Protein AF-A0A7X7SRN5-F1 (afdb_monomer_lite)

pLDDT: mean 93.67, std 8.98, range [50.28, 98.75]

Sequence (270 aa):
MSHGAAIVAALRASQVERDPARAFAHVRRALEQDPDRKELVWLAIRLCPDVPRCDPAVYEARLRKLDPGNGVVWMGPLARAQGRGDDAAATQILEALSRETRFDVYWNALLSEAALALSTQAQQPAPRILNGPLTNAINDASTWLSAVAVPSFTGLANACSHERTRNATVAERCRNIARVLQQGDTYAAEAVGIGIAQRAAGDDSPAIIALAEHAAVLSYQHDTARVLLEQQLEREKMSAERIELMKKLRREQDVSLAVLRWAGVPLTPK

Structure (mmCIF, N/CA/C/O backbone):
data_AF-A0A7X7SRN5-F1
#
_entry.id   AF-A0A7X7SRN5-F1
#
loop_
_atom_site.group_PDB
_atom_site.id
_atom_site.type_symbol
_atom_site.label_atom_id
_atom_site.label_alt_id
_atom_site.label_comp_id
_atom_site.label_asym_id
_atom_site.label_entity_id
_atom_site.label_seq_id
_atom_site.pdbx_PDB_ins_code
_atom_site.Cartn_x
_atom_site.Cartn_y
_atom_site.Cartn_z
_atom_site.occupancy
_atom_site.B_iso_or_equiv
_atom_site.auth_seq_id
_atom_site.auth_comp_id
_atom_site.auth_asym_id
_atom_site.auth_atom_id
_atom_site.pdbx_PDB_model_num
ATOM 1 N N . MET A 1 1 ? 8.720 -10.213 -22.708 1.00 59.84 1 MET A N 1
ATOM 2 C CA . MET A 1 1 ? 9.162 -9.111 -21.822 1.00 59.84 1 MET A CA 1
ATOM 3 C C . MET A 1 1 ? 8.983 -9.630 -20.407 1.00 59.84 1 MET A C 1
ATOM 5 O O . MET A 1 1 ? 7.935 -10.206 -20.166 1.00 59.84 1 MET A O 1
ATOM 9 N N . SER A 1 2 ? 9.975 -9.539 -19.517 1.00 87.06 2 SER A N 1
ATOM 10 C CA . SER A 1 2 ? 9.763 -9.957 -18.119 1.00 87.06 2 SER A CA 1
ATOM 11 C C . SER A 1 2 ? 8.737 -9.042 -17.438 1.00 87.06 2 SER A C 1
ATOM 13 O O . SER A 1 2 ? 8.590 -7.886 -17.846 1.00 87.06 2 SER A O 1
ATOM 15 N N . HIS A 1 3 ? 8.046 -9.524 -16.400 1.00 92.00 3 HIS A N 1
ATOM 16 C CA . HIS A 1 3 ? 7.089 -8.702 -15.644 1.00 92.00 3 HIS A CA 1
ATOM 17 C C . HIS A 1 3 ? 7.749 -7.440 -15.081 1.00 92.00 3 HIS A C 1
ATOM 19 O O . HIS A 1 3 ? 7.250 -6.346 -15.325 1.00 92.00 3 HIS A O 1
ATOM 25 N N . GLY A 1 4 ? 8.944 -7.558 -14.490 1.00 94.06 4 GLY A N 1
ATOM 26 C CA . GLY A 1 4 ? 9.737 -6.402 -14.060 1.00 94.06 4 GLY A CA 1
ATOM 27 C C . GLY A 1 4 ? 9.983 -5.368 -15.168 1.00 94.06 4 GLY A C 1
ATOM 28 O O . GLY A 1 4 ? 9.826 -4.171 -14.937 1.00 94.06 4 GLY A O 1
ATOM 29 N N . ALA A 1 5 ? 10.289 -5.790 -16.402 1.00 95.31 5 ALA A N 1
ATOM 30 C CA . ALA A 1 5 ? 10.468 -4.854 -17.517 1.00 95.31 5 ALA A CA 1
ATOM 31 C C . ALA A 1 5 ? 9.156 -4.152 -17.913 1.00 95.31 5 ALA A C 1
ATOM 33 O O . ALA A 1 5 ? 9.173 -2.966 -18.244 1.00 95.31 5 ALA A O 1
ATOM 34 N N . ALA A 1 6 ? 8.018 -4.852 -17.844 1.00 96.69 6 ALA A N 1
ATOM 35 C CA . ALA A 1 6 ? 6.708 -4.247 -18.069 1.00 96.69 6 ALA A CA 1
ATOM 36 C C . ALA A 1 6 ? 6.330 -3.259 -16.954 1.00 96.69 6 ALA A C 1
ATOM 38 O O . ALA A 1 6 ? 5.828 -2.178 -17.260 1.00 96.69 6 ALA A O 1
ATOM 39 N N . ILE A 1 7 ? 6.628 -3.588 -15.691 1.00 97.81 7 ILE A N 1
ATOM 40 C CA . ILE A 1 7 ? 6.437 -2.702 -14.534 1.00 97.81 7 ILE A CA 1
ATOM 41 C C . ILE A 1 7 ? 7.264 -1.425 -14.718 1.00 97.81 7 ILE A C 1
ATOM 43 O O . ILE A 1 7 ? 6.709 -0.331 -14.670 1.00 97.81 7 ILE A O 1
ATOM 47 N N . VAL A 1 8 ? 8.565 -1.536 -15.013 1.00 97.50 8 VAL A N 1
ATOM 48 C CA . VAL A 1 8 ? 9.439 -0.369 -15.247 1.00 97.50 8 VAL A CA 1
ATOM 49 C C . VAL A 1 8 ? 8.930 0.492 -16.398 1.00 97.50 8 VAL A C 1
ATOM 51 O O . VAL A 1 8 ? 8.866 1.713 -16.267 1.00 97.50 8 VAL A O 1
ATOM 54 N N . ALA A 1 9 ? 8.543 -0.122 -17.519 1.00 97.19 9 ALA A N 1
ATOM 55 C CA . ALA A 1 9 ? 8.026 0.616 -18.666 1.00 97.19 9 ALA A CA 1
ATOM 56 C C . ALA A 1 9 ? 6.706 1.337 -18.341 1.00 97.19 9 ALA A C 1
ATOM 58 O O . ALA A 1 9 ? 6.526 2.486 -18.742 1.00 97.19 9 ALA A O 1
ATOM 59 N N . ALA A 1 10 ? 5.812 0.701 -17.578 1.00 98.06 10 ALA A N 1
ATOM 60 C CA . ALA A 1 10 ? 4.567 1.311 -17.127 1.00 98.06 10 ALA A CA 1
ATOM 61 C C . ALA A 1 10 ? 4.812 2.496 -16.180 1.00 98.06 10 ALA A C 1
ATOM 63 O O . ALA A 1 10 ? 4.266 3.580 -16.388 1.00 98.06 10 ALA A O 1
ATOM 64 N N . LEU A 1 11 ? 5.668 2.311 -15.172 1.00 97.44 11 LEU A N 1
ATOM 65 C CA . LEU A 1 11 ? 6.013 3.348 -14.200 1.00 97.44 11 LEU A CA 1
ATOM 66 C C . LEU A 1 11 ? 6.705 4.540 -14.864 1.00 97.44 11 LEU A C 1
ATOM 68 O O . LEU A 1 11 ? 6.319 5.680 -14.616 1.00 97.44 11 LEU A O 1
ATOM 72 N N . ARG A 1 12 ? 7.670 4.295 -15.760 1.00 96.75 12 ARG A N 1
ATOM 73 C CA . ARG A 1 12 ? 8.349 5.354 -16.517 1.00 96.75 12 ARG A CA 1
ATOM 74 C C . ARG A 1 12 ? 7.373 6.124 -17.403 1.00 96.75 12 ARG A C 1
ATOM 76 O O . ARG A 1 12 ? 7.372 7.352 -17.358 1.00 96.75 12 ARG A O 1
ATOM 83 N N . ALA A 1 13 ? 6.525 5.427 -18.161 1.00 97.69 13 ALA A N 1
ATOM 84 C CA . ALA A 1 13 ? 5.523 6.073 -19.003 1.00 97.69 13 ALA A CA 1
ATOM 85 C C . ALA A 1 13 ? 4.571 6.955 -18.172 1.00 97.69 13 ALA A C 1
ATOM 87 O O . ALA A 1 13 ? 4.294 8.088 -18.547 1.00 97.69 13 ALA A O 1
ATOM 88 N N . SER A 1 14 ? 4.144 6.485 -16.996 1.00 97.06 14 SER A N 1
ATOM 89 C CA . SER A 1 14 ? 3.255 7.234 -16.099 1.00 97.06 14 SER A CA 1
ATOM 90 C C . SER A 1 14 ? 3.941 8.442 -15.442 1.00 97.06 14 SER A C 1
ATOM 92 O O . SER A 1 14 ? 3.401 9.549 -15.453 1.00 97.06 14 SER A O 1
ATOM 94 N N . GLN A 1 15 ? 5.130 8.249 -14.865 1.00 95.25 15 GLN A N 1
ATOM 95 C CA . GLN A 1 15 ? 5.744 9.228 -13.960 1.00 95.25 15 GLN A CA 1
ATOM 96 C C . GLN A 1 15 ? 6.745 10.161 -14.636 1.00 95.25 15 GLN A C 1
ATOM 98 O O . GLN A 1 15 ? 6.869 11.315 -14.227 1.00 95.25 15 GLN A O 1
ATOM 103 N N . VAL A 1 16 ? 7.435 9.685 -15.673 1.00 95.00 16 VAL A N 1
ATOM 104 C CA . VAL A 1 16 ? 8.455 10.457 -16.395 1.00 95.00 16 VAL A CA 1
ATOM 105 C C . VAL A 1 16 ? 7.879 11.013 -17.690 1.00 95.00 16 VAL A C 1
ATOM 107 O O . VAL A 1 16 ? 7.942 12.214 -17.924 1.00 95.00 16 VAL A O 1
ATOM 110 N N . GLU A 1 17 ? 7.285 10.151 -18.516 1.00 96.94 17 GLU A N 1
ATOM 111 C CA . GLU A 1 17 ? 6.777 10.543 -19.841 1.00 96.94 17 GLU A CA 1
ATOM 112 C C . GLU A 1 17 ? 5.388 11.197 -19.770 1.00 96.94 17 GLU A C 1
ATOM 114 O O . GLU A 1 17 ? 4.981 11.862 -20.718 1.00 96.94 17 GLU A O 1
ATOM 119 N N . ARG A 1 18 ? 4.678 11.042 -18.639 1.00 96.81 18 ARG A N 1
ATOM 120 C CA . ARG A 1 18 ? 3.304 11.533 -18.417 1.00 96.81 18 ARG A CA 1
ATOM 121 C C . ARG A 1 18 ? 2.308 11.032 -19.474 1.00 96.81 18 ARG A C 1
ATOM 123 O O . ARG A 1 18 ? 1.383 11.743 -19.853 1.00 96.81 18 ARG A O 1
ATOM 130 N N . ASP A 1 19 ? 2.481 9.783 -19.904 1.00 97.94 19 ASP A N 1
ATOM 131 C CA . ASP A 1 19 ? 1.636 9.086 -20.875 1.00 97.94 19 ASP A CA 1
ATOM 132 C C . ASP A 1 19 ? 0.860 7.938 -20.192 1.00 97.94 19 ASP A C 1
ATOM 134 O O . ASP A 1 19 ? 1.340 6.795 -20.129 1.00 97.94 19 ASP A O 1
ATOM 138 N N . PRO A 1 20 ? -0.343 8.213 -19.647 1.00 96.62 20 PRO A N 1
ATOM 139 C CA . PRO A 1 20 ? -1.133 7.207 -18.939 1.00 96.62 20 PRO A CA 1
ATOM 140 C C . PRO A 1 20 ? -1.618 6.079 -19.860 1.00 96.62 20 PRO A C 1
ATOM 142 O O . PRO A 1 20 ? -1.692 4.924 -19.435 1.00 96.62 20 PRO A O 1
ATOM 145 N N . ALA A 1 21 ? -1.895 6.370 -21.137 1.00 97.81 21 ALA A N 1
ATOM 146 C CA . ALA A 1 21 ? -2.350 5.368 -22.097 1.00 97.81 21 ALA A CA 1
ATOM 147 C C . ALA A 1 21 ? -1.248 4.342 -22.386 1.00 97.81 21 ALA A C 1
ATOM 149 O O . ALA A 1 21 ? -1.489 3.130 -22.353 1.00 97.81 21 ALA A O 1
ATOM 150 N N . ARG A 1 22 ? -0.016 4.814 -22.607 1.00 98.12 22 ARG A N 1
ATOM 151 C CA . ARG A 1 22 ? 1.145 3.942 -22.789 1.00 98.12 22 ARG A CA 1
ATOM 152 C C . ARG A 1 22 ? 1.486 3.183 -21.514 1.00 98.12 22 ARG A C 1
ATOM 154 O O . ARG A 1 22 ? 1.752 1.981 -21.593 1.00 98.12 22 ARG A O 1
ATOM 161 N N . ALA A 1 23 ? 1.425 3.836 -20.353 1.00 98.00 23 ALA A N 1
ATOM 162 C CA . ALA A 1 23 ? 1.648 3.187 -19.065 1.00 98.00 23 ALA A CA 1
ATOM 163 C C . ALA A 1 23 ? 0.709 1.991 -18.866 1.00 98.00 23 ALA A C 1
ATOM 165 O O . ALA A 1 23 ? 1.157 0.863 -18.639 1.00 98.00 23 ALA A O 1
ATOM 166 N N . PHE A 1 24 ? -0.591 2.211 -19.050 1.00 98.31 24 PHE A N 1
ATOM 167 C CA . PHE A 1 24 ? -1.595 1.162 -18.944 1.00 98.31 24 PHE A CA 1
ATOM 168 C C . PHE A 1 24 ? -1.421 0.067 -20.010 1.00 98.31 24 PHE A C 1
ATOM 170 O O . PHE A 1 24 ? -1.560 -1.119 -19.712 1.00 98.31 24 PHE A O 1
ATOM 177 N N . ALA A 1 25 ? -1.038 0.422 -21.243 1.00 97.94 25 ALA A N 1
ATOM 178 C CA . ALA A 1 25 ? -0.774 -0.550 -22.306 1.00 97.94 25 ALA A CA 1
ATOM 179 C C . ALA A 1 25 ? 0.412 -1.486 -21.999 1.00 97.94 25 ALA A C 1
ATOM 181 O O . ALA A 1 25 ? 0.411 -2.639 -22.441 1.00 97.94 25 ALA A O 1
ATOM 182 N N . HIS A 1 26 ? 1.424 -1.030 -21.253 1.00 98.25 26 HIS A N 1
ATOM 183 C CA . HIS A 1 26 ? 2.505 -1.898 -20.775 1.00 98.25 26 HIS A CA 1
ATOM 184 C C . HIS A 1 26 ? 1.990 -2.944 -19.778 1.00 98.25 26 HIS A C 1
ATOM 186 O O . HIS A 1 26 ? 2.265 -4.130 -19.963 1.00 98.25 26 HIS A O 1
ATOM 192 N N . VAL A 1 27 ? 1.183 -2.535 -18.794 1.00 98.19 27 VAL A N 1
ATOM 193 C CA . VAL A 1 27 ? 0.597 -3.461 -17.808 1.00 98.19 27 VAL A CA 1
ATOM 194 C C . VAL A 1 27 ? -0.392 -4.427 -18.458 1.00 98.19 27 VAL A C 1
ATOM 196 O O . VAL A 1 27 ? -0.335 -5.627 -18.203 1.00 98.19 27 VAL A O 1
ATOM 199 N N . ARG A 1 28 ? -1.262 -3.946 -19.354 1.00 97.31 28 ARG A N 1
ATOM 200 C CA . ARG A 1 28 ? -2.250 -4.791 -20.042 1.00 97.31 28 ARG A CA 1
ATOM 201 C C . ARG A 1 28 ? -1.593 -5.908 -20.852 1.00 97.31 28 ARG A C 1
ATOM 203 O O . ARG A 1 28 ? -2.025 -7.048 -20.751 1.00 97.31 28 ARG A O 1
ATOM 210 N N . ARG A 1 29 ? -0.522 -5.606 -21.594 1.00 97.75 29 ARG A N 1
ATOM 211 C CA . ARG A 1 29 ? 0.241 -6.628 -22.336 1.00 97.75 29 ARG A CA 1
ATOM 212 C C . ARG A 1 29 ? 0.892 -7.660 -21.417 1.00 97.75 29 ARG A C 1
ATOM 214 O O . ARG A 1 29 ? 0.992 -8.820 -21.794 1.00 97.75 29 ARG A O 1
ATOM 221 N N . ALA A 1 30 ? 1.332 -7.257 -20.226 1.00 97.69 30 ALA A N 1
ATOM 222 C CA . ALA A 1 30 ? 1.845 -8.204 -19.241 1.00 97.69 30 ALA A CA 1
ATOM 223 C C . ALA A 1 30 ? 0.722 -9.104 -18.690 1.00 97.69 30 ALA A C 1
ATOM 225 O O . ALA A 1 30 ? 0.905 -10.311 -18.601 1.00 97.69 30 ALA A O 1
ATOM 226 N N . LEU A 1 31 ? -0.468 -8.551 -18.434 1.00 97.81 31 LEU A N 1
ATOM 227 C CA . LEU A 1 31 ? -1.654 -9.313 -18.013 1.00 97.81 31 LEU A CA 1
ATOM 228 C C . LEU A 1 31 ? -2.241 -10.227 -19.102 1.00 97.81 31 LEU A C 1
ATOM 230 O O . LEU A 1 31 ? -2.968 -11.162 -18.782 1.00 97.81 31 LEU A O 1
ATOM 234 N N . GLU A 1 32 ? -1.964 -9.974 -20.382 1.00 96.88 32 GLU A N 1
ATOM 235 C CA . GLU A 1 32 ? -2.287 -10.914 -21.468 1.00 96.88 32 GLU A CA 1
ATOM 236 C C . GLU A 1 32 ? -1.403 -12.173 -21.406 1.00 96.88 32 GLU A C 1
ATOM 238 O O . GLU A 1 32 ? -1.831 -13.239 -21.841 1.00 96.88 32 GLU A O 1
ATOM 243 N N . GLN A 1 33 ? -0.188 -12.059 -20.857 1.00 96.56 33 GLN A N 1
ATOM 244 C CA . GLN A 1 33 ? 0.771 -13.163 -20.727 1.00 96.56 33 GLN A CA 1
ATOM 245 C C . GLN A 1 33 ? 0.612 -13.903 -19.403 1.00 96.56 33 GLN A C 1
ATOM 247 O O . GLN A 1 33 ? 0.641 -15.131 -19.385 1.00 96.56 33 GLN A O 1
ATOM 252 N N . ASP A 1 34 ? 0.429 -13.159 -18.315 1.00 96.94 34 ASP A N 1
ATOM 253 C CA . ASP A 1 34 ? 0.219 -13.716 -16.986 1.00 96.94 34 ASP A CA 1
ATOM 254 C C . ASP A 1 34 ? -1.007 -13.069 -16.319 1.00 96.94 34 ASP A C 1
ATOM 256 O O . ASP A 1 34 ? -0.896 -12.095 -15.561 1.00 96.94 34 ASP A O 1
ATOM 260 N N . PRO A 1 35 ? -2.209 -13.568 -16.663 1.00 95.88 35 PRO A N 1
ATOM 261 C CA . PRO A 1 35 ? -3.471 -13.004 -16.216 1.00 95.88 35 PRO A CA 1
ATOM 262 C C . PRO A 1 35 ? -3.588 -12.845 -14.693 1.00 95.88 35 PRO A C 1
ATOM 264 O O . PRO A 1 35 ? -4.184 -11.878 -14.215 1.00 95.88 35 PRO A O 1
ATOM 267 N N . ASP A 1 36 ? -3.037 -13.774 -13.922 1.00 96.75 36 ASP A N 1
ATOM 268 C CA . ASP A 1 36 ? -3.385 -13.928 -12.508 1.00 96.75 36 ASP A CA 1
ATOM 269 C C . ASP A 1 36 ? -2.352 -13.311 -11.551 1.00 96.75 36 ASP A C 1
ATOM 271 O O . ASP A 1 36 ? -2.451 -13.453 -10.328 1.00 96.75 36 ASP A O 1
ATOM 275 N N . ARG A 1 37 ? -1.400 -12.540 -12.093 1.00 97.56 37 ARG A N 1
ATOM 276 C CA . ARG A 1 37 ? -0.418 -11.763 -11.320 1.00 97.56 37 ARG A CA 1
ATOM 277 C C . ARG A 1 37 ? -1.082 -10.597 -10.609 1.00 97.56 37 ARG A C 1
ATOM 279 O O . ARG A 1 37 ? -1.345 -9.546 -11.196 1.00 97.56 37 ARG A O 1
ATOM 286 N N . LYS A 1 38 ? -1.341 -10.787 -9.317 1.00 98.25 38 LYS A N 1
ATOM 287 C CA . LYS A 1 38 ? -2.071 -9.854 -8.447 1.00 98.25 38 LYS A CA 1
ATOM 288 C C . LYS A 1 38 ? -1.503 -8.439 -8.485 1.00 98.25 38 LYS A C 1
ATOM 290 O O . LYS A 1 38 ? -2.259 -7.482 -8.612 1.00 98.25 38 LYS A O 1
ATOM 295 N N . GLU A 1 39 ? -0.186 -8.307 -8.441 1.00 97.62 39 GLU A N 1
ATOM 296 C CA . GLU A 1 39 ? 0.522 -7.034 -8.460 1.00 97.62 39 GLU A CA 1
ATOM 297 C C . GLU A 1 39 ? 0.393 -6.297 -9.804 1.00 97.62 39 GLU A C 1
ATOM 299 O O . GLU A 1 39 ? 0.261 -5.073 -9.828 1.00 97.62 39 GLU A O 1
ATOM 304 N N . LEU A 1 40 ? 0.321 -7.023 -10.926 1.00 98.38 40 LEU A N 1
ATOM 305 C CA . LEU A 1 40 ? 0.032 -6.432 -12.236 1.00 98.38 40 LEU A CA 1
ATOM 306 C C . LEU A 1 40 ? -1.440 -6.028 -12.352 1.00 98.38 40 LEU A C 1
ATOM 308 O O . LEU A 1 40 ? -1.744 -4.967 -12.898 1.00 98.38 40 LEU A O 1
ATOM 312 N N . VAL A 1 41 ? -2.362 -6.829 -11.805 1.00 98.62 41 VAL A N 1
ATOM 313 C CA . VAL A 1 41 ? -3.783 -6.457 -11.730 1.00 98.62 41 VAL A CA 1
ATOM 314 C C . VAL A 1 41 ? -3.951 -5.207 -10.865 1.00 98.62 41 VAL A C 1
ATOM 316 O O . VAL A 1 41 ? -4.700 -4.306 -11.238 1.00 98.62 41 VAL A O 1
ATOM 319 N N . TRP A 1 42 ? -3.216 -5.100 -9.757 1.00 98.62 42 TRP A N 1
ATOM 320 C CA . TRP A 1 42 ? -3.197 -3.904 -8.923 1.00 98.62 42 TRP A CA 1
ATOM 321 C C . TRP A 1 42 ? -2.687 -2.675 -9.679 1.00 98.62 42 TRP A C 1
ATOM 323 O O . TRP A 1 42 ? -3.364 -1.647 -9.690 1.00 98.62 42 TRP A O 1
ATOM 333 N N . LEU A 1 43 ? -1.563 -2.771 -10.396 1.00 98.31 43 LEU A N 1
ATOM 334 C CA . LEU A 1 43 ? -1.098 -1.664 -11.240 1.00 98.31 43 LEU A CA 1
ATOM 335 C C . LEU A 1 43 ? -2.120 -1.279 -12.317 1.00 98.31 43 LEU A C 1
ATOM 337 O O . LEU A 1 43 ? -2.299 -0.092 -12.587 1.00 98.31 43 LEU A O 1
ATOM 341 N N . ALA A 1 44 ? -2.832 -2.247 -12.901 1.00 98.38 44 ALA A N 1
ATOM 342 C CA . ALA A 1 44 ? -3.908 -1.960 -13.845 1.00 98.38 44 ALA A CA 1
ATOM 343 C C . ALA A 1 44 ? -5.044 -1.167 -13.177 1.00 98.38 44 ALA A C 1
ATOM 345 O O . ALA A 1 44 ? -5.492 -0.177 -13.750 1.00 98.38 44 ALA A O 1
ATOM 346 N N . ILE A 1 45 ? -5.452 -1.524 -11.951 1.00 98.44 45 ILE A N 1
ATOM 347 C CA . ILE A 1 45 ? -6.431 -0.752 -11.160 1.00 98.44 45 ILE A CA 1
ATOM 348 C C . ILE A 1 45 ? -5.948 0.686 -10.940 1.00 98.44 45 ILE A C 1
ATOM 350 O O . ILE A 1 45 ? -6.751 1.615 -11.006 1.00 98.44 45 ILE A O 1
ATOM 354 N N . ARG A 1 46 ? -4.651 0.884 -10.678 1.00 97.94 46 ARG A N 1
ATOM 355 C CA . ARG A 1 46 ? -4.077 2.203 -10.372 1.00 97.94 46 ARG A CA 1
ATOM 356 C C . ARG A 1 46 ? -3.895 3.104 -11.587 1.00 97.94 46 ARG A C 1
ATOM 358 O O . ARG A 1 46 ? -4.071 4.306 -11.449 1.00 97.94 46 ARG A O 1
ATOM 365 N N . LEU A 1 47 ? -3.578 2.540 -12.750 1.00 98.00 47 LEU A N 1
ATOM 366 C CA . LEU A 1 47 ? -3.321 3.301 -13.979 1.00 98.00 47 LEU A CA 1
ATOM 367 C C . LEU A 1 47 ? -4.574 3.507 -14.839 1.00 98.00 47 LEU A C 1
ATOM 369 O O . LEU A 1 47 ? -4.653 4.471 -15.592 1.00 98.00 47 LEU A O 1
ATOM 373 N N . CYS A 1 48 ? -5.555 2.607 -14.743 1.00 97.62 48 CYS A N 1
ATOM 374 C CA . CYS A 1 48 ? -6.775 2.661 -15.546 1.00 97.62 48 CYS A CA 1
ATOM 375 C C . CYS A 1 48 ? -7.568 3.979 -15.409 1.00 97.62 48 CYS A C 1
ATOM 377 O O . CYS A 1 48 ? -7.975 4.504 -16.441 1.00 97.62 48 CYS A O 1
ATOM 379 N N . PRO A 1 49 ? -7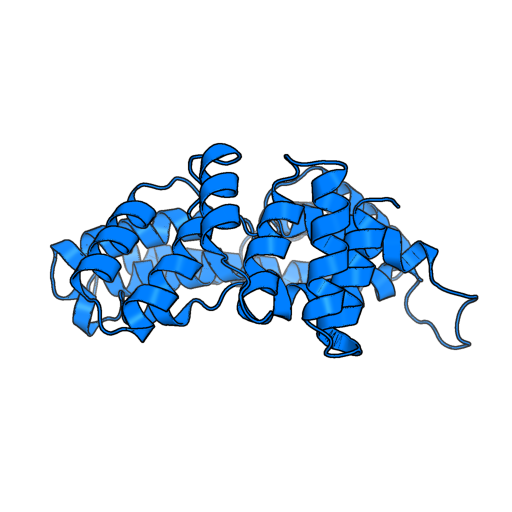.762 4.571 -14.210 1.00 95.69 49 PRO A N 1
ATOM 380 C CA . PRO A 1 49 ? -8.533 5.811 -14.062 1.00 95.69 49 PRO A CA 1
ATOM 381 C C . PRO A 1 49 ? -8.006 7.002 -14.875 1.00 95.69 49 PRO A C 1
ATOM 383 O O . PRO A 1 49 ? -8.791 7.879 -15.227 1.00 95.69 49 PRO A O 1
ATOM 386 N N . ASP A 1 50 ? -6.713 7.014 -15.205 1.00 95.25 50 ASP A N 1
ATOM 387 C CA . ASP A 1 50 ? -6.079 8.081 -15.988 1.00 95.25 50 ASP A CA 1
ATOM 388 C C . ASP A 1 50 ? -6.227 7.874 -17.509 1.00 95.25 50 ASP A C 1
ATOM 390 O O . ASP A 1 50 ? -5.780 8.699 -18.309 1.00 95.25 50 ASP A O 1
ATOM 394 N N . VAL A 1 51 ? -6.852 6.771 -17.937 1.00 96.88 51 VAL A N 1
ATOM 395 C CA . VAL A 1 51 ? -7.045 6.413 -19.345 1.00 96.88 51 VAL A CA 1
ATOM 396 C C . VAL A 1 51 ? -8.515 6.586 -19.740 1.00 96.88 51 VAL A C 1
ATOM 398 O O . VAL A 1 51 ? -9.396 5.952 -19.152 1.00 96.88 51 VAL A O 1
ATOM 401 N N . PRO A 1 52 ? -8.821 7.378 -20.787 1.00 94.19 52 PRO A N 1
ATOM 402 C CA . PRO A 1 52 ? -10.190 7.549 -21.258 1.00 94.19 52 PRO A CA 1
ATOM 403 C C . PRO A 1 52 ? -10.879 6.214 -21.559 1.00 94.19 52 PRO A C 1
ATOM 405 O O . PRO A 1 52 ? -10.340 5.373 -22.278 1.00 94.19 52 PRO A O 1
ATOM 408 N N . ARG A 1 53 ? -12.112 6.055 -21.059 1.00 91.88 53 ARG A N 1
ATOM 409 C CA . ARG A 1 53 ? -12.963 4.858 -21.237 1.00 91.88 53 ARG A CA 1
ATOM 410 C C . ARG A 1 53 ? -12.404 3.567 -20.628 1.00 91.88 53 ARG A C 1
ATOM 412 O O . ARG A 1 53 ? -12.947 2.499 -20.902 1.00 91.88 53 ARG A O 1
ATOM 419 N N . CYS A 1 54 ? -11.356 3.640 -19.815 1.00 96.50 54 CYS A N 1
ATOM 420 C CA . CYS A 1 54 ? -10.924 2.488 -19.046 1.00 96.50 54 CYS A CA 1
ATOM 421 C C . CYS A 1 54 ? -11.829 2.317 -17.818 1.00 96.50 54 CYS A C 1
ATOM 423 O O . CYS A 1 54 ? -12.020 3.255 -17.045 1.00 96.50 54 CYS A O 1
ATOM 425 N N . ASP A 1 55 ? -12.403 1.122 -17.650 1.00 96.06 55 ASP A N 1
ATOM 426 C CA . ASP A 1 55 ? -13.213 0.787 -16.479 1.00 96.06 55 ASP A CA 1
ATOM 427 C C . ASP A 1 55 ? -12.372 0.030 -15.431 1.00 96.06 55 ASP A C 1
ATOM 429 O O . ASP A 1 55 ? -12.062 -1.153 -15.627 1.00 96.06 55 ASP A O 1
ATOM 433 N N . PRO A 1 56 ? -12.007 0.665 -14.297 1.00 96.69 56 PRO A N 1
ATOM 434 C CA . PRO A 1 56 ? -11.236 0.001 -13.251 1.00 96.69 56 PRO A CA 1
ATOM 435 C C . PRO A 1 56 ? -12.022 -1.123 -12.558 1.00 96.69 56 PRO A C 1
ATOM 437 O O . PRO A 1 56 ? -11.402 -2.027 -11.994 1.00 96.69 56 PRO A O 1
ATOM 440 N N . ALA A 1 57 ? -13.362 -1.129 -12.624 1.00 97.00 57 ALA A N 1
ATOM 441 C CA . ALA A 1 57 ? -14.193 -2.109 -11.924 1.00 97.00 57 ALA A CA 1
ATOM 442 C C . ALA A 1 57 ? -13.946 -3.550 -12.398 1.00 97.00 57 ALA A C 1
ATOM 444 O O . ALA A 1 57 ? -14.045 -4.488 -11.601 1.00 97.00 57 ALA A O 1
ATOM 445 N N . VAL A 1 58 ? -13.567 -3.738 -13.667 1.00 96.50 58 VAL A N 1
ATOM 446 C CA . VAL A 1 58 ? -13.205 -5.053 -14.221 1.00 96.50 58 VAL A CA 1
ATOM 447 C C . VAL A 1 58 ? -11.967 -5.617 -13.517 1.00 96.50 58 VAL A C 1
ATOM 449 O O . VAL A 1 58 ? -11.954 -6.781 -13.108 1.00 96.50 58 VAL A O 1
ATOM 452 N N . TYR A 1 59 ? -10.943 -4.786 -13.312 1.00 98.06 59 TYR A N 1
ATOM 453 C CA . TYR A 1 59 ? -9.706 -5.183 -12.638 1.00 98.06 59 TYR A CA 1
ATOM 454 C C . TYR A 1 59 ? -9.900 -5.332 -11.126 1.00 98.06 59 TYR A C 1
ATOM 456 O O . TYR A 1 59 ? -9.387 -6.279 -10.537 1.00 98.06 59 TYR A O 1
ATOM 464 N N . GLU A 1 60 ? -10.708 -4.476 -10.499 1.00 98.25 60 GLU A N 1
ATOM 465 C CA . GLU A 1 60 ? -11.083 -4.598 -9.083 1.00 98.25 60 GLU A CA 1
ATOM 466 C C . GLU A 1 60 ? -11.853 -5.901 -8.812 1.00 98.25 60 GLU A C 1
ATOM 468 O O . GLU A 1 60 ? -11.568 -6.622 -7.854 1.00 98.25 60 GLU A O 1
ATOM 473 N N . ALA A 1 61 ? -12.819 -6.253 -9.668 1.00 97.69 61 ALA A N 1
ATOM 474 C CA . ALA A 1 61 ? -13.547 -7.518 -9.577 1.00 97.69 61 ALA A CA 1
ATOM 475 C C . ALA A 1 61 ? -12.625 -8.726 -9.769 1.00 97.69 61 ALA A C 1
ATOM 477 O O . ALA A 1 61 ? -12.780 -9.731 -9.075 1.00 97.69 61 ALA A O 1
ATOM 478 N N . ARG A 1 62 ? -11.653 -8.621 -10.679 1.00 98.00 62 ARG A N 1
ATOM 479 C CA . ARG A 1 62 ? -10.628 -9.644 -10.866 1.00 98.00 62 ARG A CA 1
ATOM 480 C C . ARG A 1 62 ? -9.755 -9.802 -9.622 1.00 98.00 62 ARG A C 1
ATOM 482 O O . ARG A 1 62 ? -9.597 -10.922 -9.146 1.00 98.00 62 ARG A O 1
ATOM 489 N N . LEU A 1 63 ? -9.233 -8.707 -9.071 1.00 98.38 63 LEU A N 1
ATOM 490 C CA . LEU A 1 63 ? -8.357 -8.758 -7.902 1.00 98.38 63 LEU A CA 1
ATOM 491 C C . LEU A 1 63 ? -9.086 -9.312 -6.675 1.00 98.38 63 LEU A C 1
ATOM 493 O O . LEU A 1 63 ? -8.515 -10.129 -5.965 1.00 98.38 63 LEU A O 1
ATOM 497 N N . ARG A 1 64 ? -10.373 -8.984 -6.492 1.00 97.56 64 ARG A N 1
ATOM 498 C CA . ARG A 1 64 ? -11.215 -9.597 -5.446 1.00 97.56 64 ARG A CA 1
ATOM 499 C C . ARG A 1 64 ? -11.299 -11.122 -5.544 1.00 97.56 64 ARG A C 1
ATOM 501 O O . ARG A 1 64 ? -11.397 -11.782 -4.518 1.00 97.56 64 ARG A O 1
ATOM 508 N N . LYS A 1 65 ? -11.276 -11.686 -6.758 1.00 98.00 65 LYS A N 1
ATOM 509 C CA . LYS A 1 65 ? -11.274 -13.145 -6.967 1.00 98.00 65 LYS A CA 1
ATOM 510 C C . LYS A 1 65 ? -9.900 -13.761 -6.712 1.00 98.00 65 LYS A C 1
ATOM 512 O O . LYS A 1 65 ? -9.824 -14.845 -6.149 1.00 98.00 65 LYS A O 1
ATOM 517 N N . LEU A 1 66 ? -8.836 -13.085 -7.145 1.00 98.31 66 LEU A N 1
ATOM 518 C CA . LEU A 1 66 ? -7.460 -13.569 -7.000 1.00 98.31 66 LEU A CA 1
ATOM 519 C C . LEU A 1 66 ? -6.951 -13.469 -5.559 1.00 98.31 66 LEU A C 1
ATOM 521 O O . LEU A 1 66 ? -6.153 -14.300 -5.122 1.00 98.31 66 LEU A O 1
ATOM 525 N N . ASP A 1 67 ? -7.380 -12.443 -4.830 1.00 98.06 67 ASP A N 1
ATOM 526 C CA . ASP A 1 67 ? -6.921 -12.147 -3.479 1.00 98.06 67 ASP A CA 1
ATOM 527 C C . ASP A 1 67 ? -8.092 -11.844 -2.530 1.00 98.06 67 ASP A C 1
ATOM 529 O O . ASP A 1 67 ? -8.252 -10.708 -2.073 1.00 98.06 67 ASP A O 1
ATOM 533 N N . PRO A 1 68 ? -8.944 -12.849 -2.235 1.00 96.69 68 PRO A N 1
ATOM 534 C CA . PRO A 1 68 ? -10.018 -12.672 -1.268 1.00 96.69 68 PRO A CA 1
ATOM 535 C C . PRO A 1 68 ? -9.418 -12.333 0.102 1.00 96.69 68 PRO A C 1
ATOM 537 O O . PRO A 1 68 ? -8.449 -12.959 0.537 1.00 96.69 68 PRO A O 1
ATOM 540 N N . GLY A 1 69 ? -9.983 -11.341 0.790 1.00 97.06 69 GLY A N 1
ATOM 541 C CA . GLY A 1 69 ? -9.482 -10.878 2.084 1.00 97.06 69 GLY A CA 1
ATOM 542 C C . GLY A 1 69 ? -8.599 -9.629 2.020 1.00 97.06 69 GLY A C 1
ATOM 543 O O . GLY A 1 69 ? -8.213 -9.137 3.086 1.00 97.06 69 GLY A O 1
ATOM 544 N N . ASN A 1 70 ? -8.255 -9.128 0.828 1.00 98.56 70 ASN A N 1
ATOM 545 C CA . ASN A 1 70 ? -7.471 -7.907 0.657 1.00 98.56 70 ASN A CA 1
ATOM 546 C C . ASN A 1 70 ? -8.372 -6.696 0.382 1.00 98.56 70 ASN A C 1
ATOM 548 O O . ASN A 1 70 ? -8.972 -6.558 -0.685 1.00 98.56 70 ASN A O 1
ATOM 552 N N . GLY A 1 71 ? -8.413 -5.775 1.341 1.00 98.06 71 GLY A N 1
ATOM 553 C CA . GLY A 1 71 ? -9.271 -4.601 1.308 1.00 98.06 71 GLY A CA 1
ATOM 554 C C . GLY A 1 71 ? -8.856 -3.502 0.337 1.00 98.06 71 GLY A C 1
ATOM 555 O O . GLY A 1 71 ? -9.646 -2.590 0.090 1.00 98.06 71 GLY A O 1
ATOM 556 N N . VAL A 1 72 ? -7.670 -3.584 -0.272 1.00 98.19 72 VAL A N 1
ATOM 557 C CA . VAL A 1 72 ? -7.176 -2.553 -1.198 1.00 98.19 72 VAL A CA 1
ATOM 558 C C . VAL A 1 72 ? -8.136 -2.294 -2.374 1.00 98.19 72 VAL A C 1
ATOM 560 O O . VAL A 1 72 ? -8.289 -1.166 -2.847 1.00 98.19 72 VAL A O 1
ATOM 563 N N . VAL A 1 73 ? -8.857 -3.334 -2.798 1.00 97.25 73 VAL A N 1
ATOM 564 C CA . VAL A 1 73 ? -9.848 -3.323 -3.887 1.00 97.25 73 VAL A CA 1
ATOM 565 C C . VAL A 1 73 ? -11.034 -2.391 -3.640 1.00 97.25 73 VAL A C 1
ATOM 567 O O . VAL A 1 73 ? -11.719 -2.014 -4.588 1.00 97.25 73 VAL A O 1
ATOM 570 N N . TRP A 1 74 ? -11.286 -2.001 -2.390 1.00 98.12 74 TRP A N 1
ATOM 571 C CA . TRP A 1 74 ? -12.408 -1.137 -2.023 1.00 98.12 74 TRP A CA 1
ATOM 572 C C . TRP A 1 74 ? -12.083 0.357 -2.113 1.00 98.12 74 TRP A C 1
ATOM 574 O O . TRP A 1 74 ? -13.000 1.177 -2.102 1.00 98.12 74 TRP A O 1
ATOM 584 N N . MET A 1 75 ? -10.809 0.726 -2.287 1.00 98.00 75 MET A N 1
ATOM 585 C CA . MET A 1 75 ? -10.381 2.128 -2.366 1.00 98.00 75 MET A CA 1
ATOM 586 C C . MET A 1 75 ? -10.950 2.856 -3.588 1.00 98.00 75 MET A C 1
ATOM 588 O O . MET A 1 75 ? -11.461 3.969 -3.469 1.00 98.00 75 MET A O 1
ATOM 592 N N . GLY A 1 76 ? -10.895 2.220 -4.762 1.00 96.94 76 GLY A N 1
ATOM 593 C CA . GLY A 1 76 ? -11.437 2.769 -6.008 1.00 96.94 76 GLY A CA 1
ATOM 594 C C . GLY A 1 76 ? -12.957 2.968 -5.955 1.00 96.94 76 GLY A C 1
ATOM 595 O O . GLY A 1 76 ? -13.423 4.093 -6.166 1.00 96.94 76 GLY A O 1
ATOM 596 N N . PRO A 1 77 ? -13.747 1.926 -5.625 1.00 97.69 77 PRO A N 1
ATOM 597 C CA . PRO A 1 77 ? -15.187 2.049 -5.440 1.00 97.69 77 PRO A CA 1
ATOM 598 C C . PRO A 1 77 ? -15.565 3.130 -4.428 1.00 97.69 77 PRO A C 1
ATOM 600 O O . PRO A 1 77 ? -16.474 3.911 -4.708 1.00 97.69 77 PRO A O 1
ATOM 603 N N . LEU A 1 78 ? -14.864 3.207 -3.288 1.00 98.31 78 LEU A N 1
ATOM 604 C CA . LEU A 1 78 ? -15.135 4.204 -2.252 1.00 98.31 78 LEU A CA 1
ATOM 605 C C . LEU A 1 78 ? -14.946 5.624 -2.787 1.00 98.31 78 LEU A C 1
ATOM 607 O O . LEU A 1 78 ? -15.853 6.445 -2.666 1.00 98.31 78 LEU A O 1
ATOM 611 N N . ALA A 1 79 ? -13.804 5.896 -3.424 1.00 96.81 79 ALA A N 1
ATOM 612 C CA . ALA A 1 79 ? -13.521 7.205 -4.004 1.00 96.81 79 ALA A CA 1
ATOM 613 C C . ALA A 1 79 ? -14.572 7.595 -5.055 1.00 96.81 79 ALA A C 1
ATOM 615 O O . ALA A 1 79 ? -15.051 8.728 -5.068 1.00 96.81 79 ALA A O 1
ATOM 616 N N . ARG A 1 80 ? -14.991 6.645 -5.904 1.00 96.31 80 ARG A N 1
ATOM 617 C CA . ARG A 1 80 ? -16.041 6.881 -6.906 1.00 96.31 80 ARG A CA 1
ATOM 618 C C . ARG A 1 80 ? -17.414 7.137 -6.278 1.00 96.31 80 ARG A C 1
ATOM 620 O O . ARG A 1 80 ? -18.142 7.980 -6.791 1.00 96.31 80 ARG A O 1
ATOM 627 N N . ALA A 1 81 ? -17.785 6.426 -5.213 1.00 98.06 81 ALA A N 1
ATOM 628 C CA . ALA A 1 81 ? -19.046 6.654 -4.502 1.00 98.06 81 ALA A CA 1
ATOM 629 C C . ALA A 1 81 ? -19.066 8.037 -3.834 1.00 98.06 81 ALA A C 1
ATOM 631 O O . ALA A 1 81 ? -19.995 8.812 -4.046 1.00 98.06 81 ALA A O 1
ATOM 632 N N . GLN A 1 82 ? -17.989 8.389 -3.126 1.00 97.19 82 GLN A N 1
ATOM 633 C CA . GLN A 1 82 ? -17.831 9.698 -2.488 1.00 97.19 82 GLN A CA 1
ATOM 634 C C . GLN A 1 82 ? -17.822 10.842 -3.508 1.00 97.19 82 GLN A C 1
ATOM 636 O O . GLN A 1 82 ? -18.495 11.846 -3.305 1.00 97.19 82 GLN A O 1
ATOM 641 N N . GLY A 1 83 ? -17.133 10.675 -4.642 1.00 96.69 83 GLY A N 1
ATOM 642 C CA . GLY A 1 83 ? -17.108 11.673 -5.715 1.00 96.69 83 GLY A CA 1
ATOM 643 C C . GLY A 1 83 ? -18.473 11.935 -6.363 1.00 96.69 83 GLY A C 1
ATOM 644 O O . GLY A 1 83 ? -18.679 13.005 -6.925 1.00 96.69 83 GLY A O 1
ATOM 645 N N . ARG A 1 84 ? -19.417 10.987 -6.267 1.00 97.38 84 ARG A N 1
ATOM 646 C CA . ARG A 1 84 ? -20.809 11.156 -6.721 1.00 97.38 84 ARG A CA 1
ATOM 647 C C . ARG A 1 84 ? -21.770 11.620 -5.619 1.00 97.38 84 ARG A C 1
ATOM 649 O O . ARG A 1 84 ? -22.946 11.801 -5.912 1.00 97.38 84 ARG A O 1
ATOM 656 N N . GLY A 1 85 ? -21.305 11.776 -4.377 1.00 97.31 85 GLY A N 1
ATOM 657 C CA . GLY A 1 85 ? -22.179 12.040 -3.227 1.00 97.31 85 GLY A CA 1
ATOM 658 C C . GLY A 1 85 ? -23.121 10.877 -2.887 1.00 97.31 85 GLY A C 1
ATOM 659 O O . GLY A 1 85 ? -24.188 11.091 -2.322 1.00 97.31 85 GLY A O 1
ATOM 660 N N . ASP A 1 86 ? -22.761 9.647 -3.263 1.00 98.12 86 ASP A N 1
ATOM 661 C CA . ASP A 1 86 ? -23.568 8.450 -3.015 1.00 98.12 86 ASP A CA 1
ATOM 662 C C . ASP A 1 86 ? -23.220 7.849 -1.644 1.00 98.12 86 ASP A C 1
ATOM 664 O O . ASP A 1 86 ? -22.428 6.906 -1.520 1.00 98.12 86 ASP A O 1
ATOM 668 N N . ASP A 1 87 ? -23.791 8.441 -0.593 1.00 96.38 87 ASP A N 1
ATOM 669 C CA . ASP A 1 87 ? -23.520 8.074 0.803 1.00 96.38 87 ASP A CA 1
ATOM 670 C C . ASP A 1 87 ? -23.930 6.629 1.132 1.00 96.38 87 ASP A C 1
ATOM 672 O O . ASP A 1 87 ? -23.284 5.955 1.947 1.00 96.38 87 ASP A O 1
ATOM 676 N N . ALA A 1 88 ? -24.985 6.127 0.483 1.00 97.75 88 ALA A N 1
ATOM 677 C CA . ALA A 1 88 ? -25.457 4.760 0.661 1.00 97.75 88 ALA A CA 1
ATOM 678 C C . ALA A 1 88 ? -24.433 3.760 0.108 1.00 97.75 88 ALA A C 1
ATOM 680 O O . ALA A 1 88 ? -24.023 2.840 0.825 1.00 97.75 88 ALA A O 1
ATOM 681 N N . ALA A 1 89 ? -23.957 3.971 -1.124 1.00 98.25 89 ALA A N 1
ATOM 682 C CA . ALA A 1 89 ? -22.910 3.136 -1.703 1.00 98.25 89 ALA A CA 1
ATOM 683 C C . ALA A 1 89 ? -21.598 3.250 -0.917 1.00 98.25 89 ALA A C 1
ATOM 685 O O . ALA A 1 89 ? -20.971 2.230 -0.624 1.00 98.25 89 ALA A O 1
ATOM 686 N N . ALA A 1 90 ? -21.195 4.462 -0.518 1.00 98.25 90 ALA A N 1
ATOM 687 C CA . ALA A 1 90 ? -19.992 4.666 0.287 1.00 98.25 90 ALA A CA 1
ATOM 688 C C . ALA A 1 90 ? -20.058 3.878 1.607 1.00 98.25 90 ALA A C 1
ATOM 690 O O . ALA A 1 90 ? -19.099 3.195 1.966 1.00 98.25 90 ALA A O 1
ATOM 691 N N . THR A 1 91 ? -21.205 3.893 2.290 1.00 98.19 91 THR A N 1
ATOM 692 C CA . THR A 1 91 ? -21.420 3.122 3.523 1.00 98.19 91 THR A CA 1
ATOM 693 C C . THR A 1 91 ? -21.314 1.618 3.279 1.00 98.19 91 THR A C 1
ATOM 695 O O . THR A 1 91 ? -20.606 0.934 4.016 1.00 98.19 91 THR A O 1
ATOM 698 N N . GLN A 1 92 ? -21.945 1.093 2.225 1.00 98.38 92 GLN A N 1
ATOM 699 C CA . GLN A 1 92 ? -21.853 -0.332 1.878 1.00 98.38 92 GLN A CA 1
ATOM 700 C C . GLN A 1 92 ? -20.413 -0.769 1.576 1.00 98.38 92 GLN A C 1
ATOM 702 O O . GLN A 1 92 ? -19.997 -1.853 1.986 1.00 98.38 92 GLN A O 1
ATOM 707 N N . ILE A 1 93 ? -19.640 0.077 0.893 1.00 98.62 93 ILE A N 1
ATOM 708 C CA . ILE A 1 93 ? -18.235 -0.191 0.567 1.00 98.62 93 ILE A CA 1
ATOM 709 C C . ILE A 1 93 ? -17.370 -0.182 1.830 1.00 98.62 93 ILE A C 1
ATOM 711 O O . ILE A 1 93 ? -16.537 -1.070 2.003 1.00 98.62 93 ILE A O 1
ATOM 715 N N . LEU A 1 94 ? -17.583 0.775 2.736 1.00 98.69 94 LEU A N 1
ATOM 716 C CA . LEU A 1 94 ? -16.887 0.812 4.024 1.00 98.69 94 LEU A CA 1
ATOM 717 C C . LEU A 1 94 ? -17.215 -0.425 4.871 1.00 98.69 94 LEU A C 1
ATOM 719 O O . LEU A 1 94 ? -16.332 -0.957 5.538 1.00 98.69 94 LEU A O 1
ATOM 723 N N . GLU A 1 95 ? -18.462 -0.903 4.834 1.00 98.56 95 GLU A N 1
ATOM 724 C CA . GLU A 1 95 ? -18.840 -2.153 5.498 1.00 98.56 95 GLU A CA 1
ATOM 725 C C . GLU A 1 95 ? -18.198 -3.382 4.853 1.00 98.56 95 GLU A C 1
ATOM 727 O O . GLU A 1 95 ? -17.835 -4.325 5.548 1.00 98.56 95 GLU A O 1
ATOM 732 N N . ALA A 1 96 ? -18.040 -3.403 3.530 1.00 98.38 96 ALA A N 1
ATOM 733 C CA . ALA A 1 96 ? -17.303 -4.475 2.869 1.00 98.38 96 ALA A CA 1
ATOM 734 C C . ALA A 1 96 ? -15.831 -4.476 3.301 1.00 98.38 96 ALA A C 1
ATOM 736 O O . ALA A 1 96 ? -15.335 -5.504 3.753 1.00 98.38 96 ALA A O 1
ATOM 737 N N . LEU A 1 97 ? -15.178 -3.311 3.265 1.00 98.62 97 LEU A N 1
ATOM 738 C CA . LEU A 1 97 ? -13.791 -3.143 3.694 1.00 98.62 97 LEU A CA 1
ATOM 739 C C . LEU A 1 97 ? -13.567 -3.539 5.162 1.00 98.62 97 LEU A C 1
ATOM 741 O O . LEU A 1 97 ? -12.539 -4.128 5.482 1.00 98.62 97 LEU A O 1
ATOM 745 N N . SER A 1 98 ? -14.514 -3.244 6.058 1.00 98.56 98 SER A N 1
ATOM 746 C CA . SER A 1 98 ? -14.389 -3.550 7.492 1.00 98.56 98 SER A CA 1
ATOM 747 C C . SER A 1 98 ? -14.295 -5.057 7.787 1.00 98.56 98 SER A C 1
ATOM 749 O O . SER A 1 98 ? -13.750 -5.458 8.820 1.00 98.56 98 SER A O 1
ATOM 751 N N . ARG A 1 99 ? -14.784 -5.897 6.867 1.00 98.25 99 ARG A N 1
ATOM 752 C CA . ARG A 1 99 ? -14.781 -7.363 6.977 1.00 98.25 99 ARG A CA 1
ATOM 753 C C . ARG A 1 99 ? -13.561 -8.032 6.352 1.00 98.25 99 ARG A C 1
ATOM 755 O O . ARG A 1 99 ? -13.426 -9.248 6.454 1.00 98.25 99 ARG A O 1
ATOM 762 N N . GLU A 1 100 ? -12.686 -7.266 5.714 1.00 98.56 100 GLU A N 1
ATOM 763 C CA . GLU A 1 100 ? -11.478 -7.803 5.096 1.00 98.56 100 GLU A CA 1
ATOM 764 C C . GLU A 1 100 ? -10.436 -8.195 6.158 1.00 98.56 100 GLU A C 1
ATOM 766 O O . GLU A 1 100 ? -10.588 -7.951 7.362 1.00 98.56 100 GLU A O 1
ATOM 771 N N . THR A 1 101 ? -9.367 -8.853 5.715 1.00 98.12 101 THR A N 1
ATOM 772 C CA . THR A 1 101 ? -8.323 -9.381 6.610 1.00 98.12 101 THR A CA 1
ATOM 773 C C . THR A 1 101 ? -7.035 -8.570 6.587 1.00 98.12 101 THR A C 1
ATOM 775 O O . THR A 1 101 ? -6.365 -8.474 7.613 1.00 98.12 101 THR A O 1
ATOM 778 N N . ARG A 1 102 ? -6.690 -7.981 5.437 1.00 97.69 102 ARG A N 1
ATOM 779 C CA . ARG A 1 102 ? -5.441 -7.243 5.211 1.00 97.69 102 ARG A CA 1
ATOM 780 C C . ARG A 1 102 ? -5.600 -6.173 4.136 1.00 97.69 102 ARG A C 1
ATOM 782 O O . ARG A 1 102 ? -6.633 -6.113 3.472 1.00 97.69 102 ARG A O 1
ATOM 789 N N . PHE A 1 103 ? -4.572 -5.351 3.956 1.00 98.62 103 PHE A N 1
ATOM 790 C CA . PHE A 1 103 ? -4.529 -4.280 2.962 1.00 98.62 103 PHE A CA 1
ATOM 791 C C . PHE A 1 103 ? -3.176 -4.289 2.242 1.00 98.62 103 PHE A C 1
ATOM 793 O O . PHE A 1 103 ? -2.229 -3.649 2.694 1.00 98.62 103 PHE A O 1
ATOM 800 N N . ASP A 1 104 ? -3.079 -5.031 1.142 1.00 98.31 104 ASP A N 1
ATOM 801 C CA . ASP A 1 104 ? -1.814 -5.199 0.422 1.00 98.31 104 ASP A CA 1
ATOM 802 C C . ASP A 1 104 ? -1.836 -4.416 -0.888 1.00 98.31 104 ASP A C 1
ATOM 804 O O . ASP A 1 104 ? -2.685 -4.669 -1.747 1.00 98.31 104 ASP A O 1
ATOM 808 N N . VAL A 1 105 ? -0.876 -3.503 -1.055 1.00 98.38 105 VAL A N 1
ATOM 809 C CA . VAL A 1 105 ? -0.608 -2.802 -2.325 1.00 98.38 105 VAL A CA 1
ATOM 810 C C . VAL A 1 105 ? 0.488 -3.493 -3.148 1.00 98.38 105 VAL A C 1
ATOM 812 O O . VAL A 1 105 ? 0.909 -2.973 -4.181 1.00 98.38 105 VAL A O 1
ATOM 815 N N . TYR A 1 106 ? 0.936 -4.670 -2.701 1.00 98.44 106 TYR A N 1
ATOM 816 C CA . TYR A 1 106 ? 1.971 -5.509 -3.308 1.00 98.44 106 TYR A CA 1
ATOM 817 C C . TYR A 1 106 ? 3.344 -4.829 -3.368 1.00 98.44 106 TYR A C 1
ATOM 819 O O . TYR A 1 106 ? 4.108 -5.029 -4.315 1.00 98.44 106 TYR A O 1
ATOM 827 N N . TRP A 1 107 ? 3.663 -4.023 -2.353 1.00 98.38 107 TRP A N 1
ATOM 828 C CA . TRP A 1 107 ? 4.807 -3.108 -2.360 1.00 98.38 107 TRP A CA 1
ATOM 829 C C . TRP A 1 107 ? 6.142 -3.808 -2.619 1.00 98.38 107 TRP A C 1
ATOM 831 O O . TRP A 1 107 ? 6.836 -3.488 -3.583 1.00 98.38 107 TRP A O 1
ATOM 841 N N . ASN A 1 108 ? 6.483 -4.804 -1.798 1.00 98.31 108 ASN A N 1
ATOM 842 C CA . ASN A 1 108 ? 7.766 -5.502 -1.887 1.00 98.31 108 ASN A CA 1
ATOM 843 C C . ASN A 1 108 ? 7.936 -6.259 -3.217 1.00 98.31 108 ASN A C 1
ATOM 845 O O . ASN A 1 108 ? 9.024 -6.252 -3.800 1.00 98.31 108 ASN A O 1
ATOM 849 N N . ALA A 1 109 ? 6.866 -6.884 -3.722 1.00 97.94 109 ALA A N 1
ATOM 850 C CA . ALA A 1 109 ? 6.885 -7.594 -5.000 1.00 97.94 109 ALA A CA 1
ATOM 851 C C . ALA A 1 109 ? 7.125 -6.621 -6.164 1.00 97.94 109 ALA A C 1
ATOM 853 O O . ALA A 1 109 ? 8.052 -6.806 -6.951 1.00 97.94 109 ALA A O 1
ATOM 854 N N . LEU A 1 110 ? 6.355 -5.530 -6.219 1.00 98.38 110 LEU A N 1
ATOM 855 C CA . LEU A 1 110 ? 6.500 -4.507 -7.253 1.00 98.38 110 LEU A CA 1
ATOM 856 C C . LEU A 1 110 ? 7.873 -3.836 -7.215 1.00 98.38 11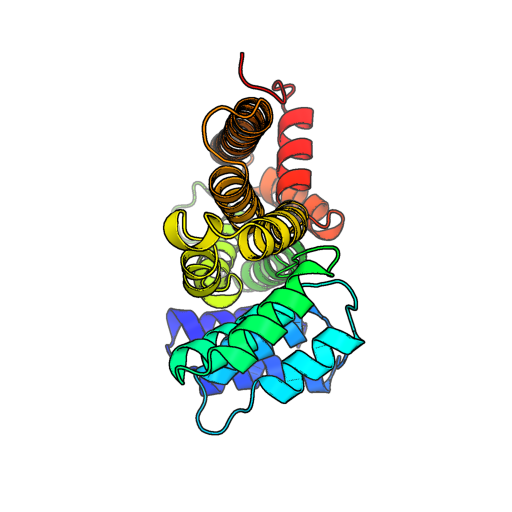0 LEU A C 1
ATOM 858 O O . LEU A 1 110 ? 8.509 -3.683 -8.259 1.00 98.38 110 LEU A O 1
ATOM 862 N N . LEU A 1 111 ? 8.341 -3.452 -6.026 1.00 98.12 111 LEU A N 1
ATOM 863 C CA . LEU A 1 111 ? 9.617 -2.764 -5.860 1.00 98.12 111 LEU A CA 1
ATOM 864 C C . LEU A 1 111 ? 10.790 -3.663 -6.245 1.00 98.12 111 LEU A C 1
ATOM 866 O O . LEU A 1 111 ? 11.677 -3.219 -6.972 1.00 98.12 111 LEU A O 1
ATOM 870 N N . SER A 1 112 ? 10.790 -4.923 -5.805 1.00 98.00 112 SER A N 1
ATOM 871 C CA . SER A 1 112 ? 11.884 -5.843 -6.118 1.00 98.00 112 SER A CA 1
ATOM 872 C C . SER A 1 112 ? 11.978 -6.154 -7.612 1.00 98.00 112 SER A C 1
ATOM 874 O O . SER A 1 112 ? 13.065 -6.065 -8.185 1.00 98.00 112 SER A O 1
ATOM 876 N N . GLU A 1 113 ? 10.855 -6.438 -8.276 1.00 97.50 113 GLU A N 1
ATOM 877 C CA . GLU A 1 113 ? 10.842 -6.705 -9.717 1.00 97.50 113 GLU A CA 1
ATOM 878 C C . GLU A 1 113 ? 11.215 -5.472 -10.547 1.00 97.50 113 GLU A C 1
ATOM 880 O O . GLU A 1 113 ? 11.979 -5.583 -11.512 1.00 97.50 113 GLU A O 1
ATOM 885 N N . ALA A 1 114 ? 10.714 -4.292 -10.168 1.00 97.31 114 ALA A N 1
ATOM 886 C CA . ALA A 1 114 ? 11.032 -3.046 -10.852 1.00 97.31 114 ALA A CA 1
ATOM 887 C C . ALA A 1 114 ? 12.509 -2.668 -10.690 1.00 97.31 114 ALA A C 1
ATOM 889 O O . ALA A 1 114 ? 13.168 -2.349 -11.679 1.00 97.31 114 ALA A O 1
ATOM 890 N N . ALA A 1 115 ? 13.045 -2.739 -9.469 1.00 96.69 115 ALA A N 1
ATOM 891 C CA . ALA A 1 115 ? 14.433 -2.390 -9.189 1.00 96.69 115 ALA A CA 1
ATOM 892 C C . ALA A 1 115 ? 15.412 -3.321 -9.917 1.00 96.69 115 ALA A C 1
ATOM 894 O O . ALA A 1 115 ? 16.365 -2.845 -10.532 1.00 96.69 115 ALA A O 1
ATOM 895 N N . LEU A 1 116 ? 15.155 -4.634 -9.917 1.00 96.31 116 LEU A N 1
ATOM 896 C CA . LEU A 1 116 ? 15.976 -5.597 -10.656 1.00 96.31 116 LEU A CA 1
ATOM 897 C C . LEU A 1 116 ? 15.918 -5.354 -12.168 1.00 96.31 116 LEU A C 1
ATOM 899 O O . LEU A 1 116 ? 16.944 -5.372 -12.841 1.00 96.31 116 LEU A O 1
ATOM 903 N N . ALA A 1 117 ? 14.735 -5.097 -12.728 1.00 95.69 117 ALA A N 1
ATOM 904 C CA . ALA A 1 117 ? 14.623 -4.820 -14.156 1.00 95.69 117 ALA A CA 1
ATOM 905 C C . ALA A 1 117 ? 15.280 -3.486 -14.547 1.00 95.69 117 ALA A C 1
ATOM 907 O O . ALA A 1 117 ? 15.908 -3.403 -15.601 1.00 95.69 117 ALA A O 1
ATOM 908 N N . LEU A 1 118 ? 15.160 -2.451 -13.714 1.00 93.56 118 LEU A N 1
ATOM 909 C CA . LEU A 1 118 ? 15.744 -1.137 -13.972 1.00 93.56 118 LEU A CA 1
ATOM 910 C C . LEU A 1 118 ? 17.272 -1.152 -13.823 1.00 93.56 118 LEU A C 1
ATOM 912 O O . LEU A 1 118 ? 17.955 -0.541 -14.642 1.00 93.56 118 LEU A O 1
ATOM 916 N N . SER A 1 119 ? 17.823 -1.900 -12.860 1.00 93.12 119 SER A N 1
ATOM 917 C CA . SER A 1 119 ? 19.277 -2.007 -12.677 1.00 93.12 119 SER A CA 1
ATOM 918 C C . SER A 1 119 ? 19.970 -2.648 -13.884 1.00 93.12 119 SER A C 1
ATOM 920 O O . SER A 1 119 ? 21.045 -2.203 -14.278 1.00 93.12 119 SER A O 1
ATOM 922 N N . THR A 1 120 ? 19.325 -3.616 -14.550 1.00 90.31 120 THR A N 1
ATOM 923 C CA . THR A 1 120 ? 19.850 -4.222 -15.792 1.00 90.31 120 THR A CA 1
ATOM 924 C C . THR A 1 120 ? 19.838 -3.281 -17.001 1.00 90.31 120 THR A C 1
ATOM 926 O O . THR A 1 120 ? 20.531 -3.540 -17.982 1.00 90.31 120 THR A O 1
ATOM 929 N N . GLN A 1 121 ? 19.068 -2.187 -16.951 1.00 84.50 121 GLN A N 1
ATOM 930 C CA . GLN A 1 121 ? 18.997 -1.181 -18.019 1.00 84.50 121 GLN A CA 1
ATOM 931 C C . GLN A 1 121 ? 20.031 -0.063 -17.852 1.00 84.50 121 GLN A C 1
ATOM 933 O O . GLN A 1 121 ? 20.152 0.784 -18.741 1.00 84.50 121 GLN A O 1
ATOM 938 N N . ALA A 1 122 ? 20.756 -0.029 -16.730 1.00 76.06 122 ALA A N 1
ATOM 939 C CA . ALA A 1 122 ? 21.788 0.964 -16.494 1.00 76.06 122 ALA A CA 1
ATOM 940 C C . ALA A 1 122 ? 22.916 0.788 -17.525 1.00 76.06 122 ALA A C 1
ATOM 942 O O . ALA A 1 122 ? 23.692 -0.166 -17.476 1.00 76.06 122 ALA A O 1
ATOM 943 N N . GLN A 1 123 ? 23.001 1.713 -18.484 1.00 60.66 123 GLN A N 1
ATOM 944 C CA . GLN A 1 123 ? 24.199 1.864 -19.309 1.00 60.66 123 GLN A CA 1
ATOM 945 C C . GLN A 1 123 ? 25.348 2.345 -18.405 1.00 60.66 123 GLN A C 1
ATOM 947 O O . GLN A 1 123 ? 25.086 3.003 -17.401 1.00 60.66 123 GLN A O 1
ATOM 952 N N . GLN A 1 124 ? 26.583 1.945 -18.740 1.00 53.62 124 GLN A N 1
ATOM 953 C CA . GLN A 1 124 ? 27.849 2.128 -17.999 1.00 53.62 124 GLN A CA 1
ATOM 954 C C . GLN A 1 124 ? 27.889 3.306 -16.999 1.00 53.62 124 GLN A C 1
ATOM 956 O O . GLN A 1 124 ? 27.395 4.390 -17.308 1.00 53.62 124 GLN A O 1
ATOM 961 N N . PRO A 1 125 ? 28.513 3.133 -15.814 1.00 51.72 125 PRO A N 1
ATOM 962 C CA . PRO A 1 125 ? 28.311 4.035 -14.687 1.00 51.72 125 PRO A CA 1
ATOM 963 C C . PRO A 1 125 ? 28.676 5.479 -15.041 1.00 51.72 125 PRO A C 1
ATOM 965 O O . PRO A 1 125 ? 29.769 5.761 -15.534 1.00 51.72 125 PRO A O 1
ATOM 968 N N . ALA A 1 126 ? 27.757 6.403 -14.747 1.00 50.28 126 ALA A N 1
ATOM 969 C CA . ALA A 1 126 ? 28.054 7.828 -14.759 1.00 50.28 126 ALA A CA 1
ATOM 970 C C . ALA A 1 126 ? 29.266 8.118 -13.840 1.00 50.28 126 ALA A C 1
ATOM 972 O O . ALA A 1 126 ? 29.426 7.436 -12.825 1.00 50.28 126 ALA A O 1
ATOM 973 N N . PRO A 1 127 ? 30.101 9.143 -14.118 1.00 50.97 127 PRO A N 1
ATOM 974 C CA . PRO A 1 127 ? 31.427 9.323 -13.496 1.00 50.97 127 PRO A CA 1
ATOM 975 C C . PRO A 1 127 ? 31.426 9.665 -11.995 1.00 50.97 127 PRO A C 1
ATOM 977 O O . PRO A 1 127 ? 32.454 10.036 -11.435 1.00 50.97 127 PRO A O 1
ATOM 980 N N . ARG A 1 128 ? 30.273 9.615 -11.334 1.00 51.00 128 ARG A N 1
ATOM 981 C CA . ARG A 1 128 ? 30.106 9.944 -9.922 1.00 51.00 128 ARG A CA 1
ATOM 982 C C . ARG A 1 128 ? 29.086 8.995 -9.342 1.00 51.00 128 ARG A C 1
ATOM 984 O O . ARG A 1 128 ? 27.898 9.268 -9.493 1.00 51.00 128 ARG A O 1
ATOM 991 N N . ILE A 1 129 ? 29.486 7.925 -8.661 1.00 53.12 129 ILE A N 1
ATOM 992 C CA . ILE A 1 129 ? 28.476 7.218 -7.878 1.00 53.12 129 ILE A CA 1
ATOM 993 C C . ILE A 1 129 ? 28.977 6.771 -6.506 1.00 53.12 129 ILE A C 1
ATOM 995 O O . ILE A 1 129 ? 29.805 5.883 -6.369 1.00 53.12 129 ILE A O 1
ATOM 999 N N . LEU A 1 130 ? 28.403 7.413 -5.484 1.00 57.03 130 LEU A N 1
ATOM 1000 C CA . LEU A 1 130 ? 28.355 6.957 -4.091 1.00 57.03 130 LEU A CA 1
ATOM 1001 C C . LEU A 1 130 ? 27.423 5.728 -3.912 1.00 57.03 130 LEU A C 1
ATOM 1003 O O . LEU A 1 130 ? 27.354 5.175 -2.822 1.00 57.03 130 LEU A O 1
ATOM 1007 N N . ASN A 1 131 ? 26.699 5.312 -4.962 1.00 71.00 131 ASN A N 1
ATOM 1008 C CA . ASN A 1 131 ? 25.679 4.251 -4.989 1.00 71.00 131 ASN A CA 1
ATOM 1009 C C . ASN A 1 131 ? 25.915 3.316 -6.200 1.00 71.00 131 ASN A C 1
ATOM 1011 O O . ASN A 1 131 ? 26.403 3.777 -7.222 1.00 71.00 131 ASN A O 1
ATOM 1015 N N . GLY A 1 132 ? 25.559 2.031 -6.157 1.00 83.69 132 GLY A N 1
ATOM 1016 C CA . GLY A 1 132 ? 25.616 1.179 -7.358 1.00 83.69 132 GLY A CA 1
ATOM 1017 C C . GLY A 1 132 ? 24.326 1.221 -8.204 1.00 83.69 132 GLY A C 1
ATOM 1018 O O . GLY A 1 132 ? 23.359 1.904 -7.836 1.00 83.69 132 GLY A O 1
ATOM 1019 N N . PRO A 1 133 ? 24.298 0.539 -9.369 1.00 89.44 133 PRO A N 1
ATOM 1020 C CA . PRO A 1 133 ? 23.133 0.492 -10.258 1.00 89.44 133 PRO A CA 1
ATOM 1021 C C . PRO A 1 133 ? 21.846 0.012 -9.581 1.00 89.44 133 PRO A C 1
ATOM 1023 O O . PRO A 1 133 ? 20.781 0.572 -9.843 1.00 89.44 133 PRO A O 1
ATOM 1026 N N . LEU A 1 134 ? 21.920 -0.992 -8.704 1.00 91.88 134 LEU A N 1
ATOM 1027 C CA . LEU A 1 134 ? 20.756 -1.502 -7.988 1.00 91.88 134 LEU A CA 1
ATOM 1028 C C . LEU A 1 134 ? 20.275 -0.515 -6.927 1.00 91.88 134 LEU A C 1
ATOM 1030 O O . LEU A 1 134 ? 19.073 -0.279 -6.839 1.00 91.88 134 LEU A O 1
ATOM 1034 N N . THR A 1 135 ? 21.178 0.103 -6.160 1.00 91.25 135 THR A N 1
ATOM 1035 C CA . THR A 1 135 ? 20.800 1.145 -5.194 1.00 91.25 135 THR A CA 1
ATOM 1036 C C . THR A 1 135 ? 20.036 2.286 -5.872 1.00 91.25 135 THR A C 1
ATOM 1038 O O . THR A 1 135 ? 18.986 2.702 -5.382 1.00 91.25 135 THR A O 1
ATOM 1041 N N . ASN A 1 136 ? 20.514 2.767 -7.024 1.00 90.06 136 ASN A N 1
ATOM 1042 C CA . ASN A 1 136 ? 19.817 3.811 -7.782 1.00 90.06 136 ASN A CA 1
ATOM 1043 C C . ASN A 1 136 ? 18.460 3.321 -8.301 1.00 90.06 136 ASN A C 1
ATOM 1045 O O . ASN A 1 136 ? 17.457 4.013 -8.143 1.00 90.06 136 ASN A O 1
ATOM 1049 N N . ALA A 1 137 ? 18.408 2.100 -8.837 1.00 93.81 137 ALA A N 1
ATOM 1050 C CA . ALA A 1 137 ? 17.171 1.512 -9.332 1.00 93.81 137 ALA A CA 1
ATOM 1051 C C . ALA A 1 137 ? 16.104 1.338 -8.237 1.00 93.81 137 ALA A C 1
ATOM 1053 O O . ALA A 1 137 ? 14.925 1.565 -8.499 1.00 93.81 137 ALA A O 1
ATOM 1054 N N . ILE A 1 138 ? 16.498 0.976 -7.011 1.00 94.50 138 ILE A N 1
ATOM 1055 C CA . ILE A 1 138 ? 15.593 0.922 -5.853 1.00 94.50 138 ILE A CA 1
ATOM 1056 C C . ILE A 1 138 ? 15.019 2.307 -5.552 1.00 94.50 138 ILE A C 1
ATOM 1058 O O . ILE A 1 138 ? 13.814 2.425 -5.335 1.00 94.50 138 ILE A O 1
ATOM 1062 N N . ASN A 1 139 ? 15.853 3.349 -5.540 1.00 92.56 139 ASN A N 1
ATOM 1063 C CA . ASN A 1 139 ? 15.409 4.713 -5.244 1.00 92.56 139 ASN A CA 1
ATOM 1064 C C . ASN A 1 139 ? 14.420 5.229 -6.301 1.00 92.56 139 ASN A C 1
ATOM 1066 O O . ASN A 1 139 ? 13.359 5.755 -5.950 1.00 92.56 139 ASN A O 1
ATOM 1070 N N . ASP A 1 140 ? 14.729 5.018 -7.582 1.00 93.12 140 ASP A N 1
ATOM 1071 C CA . ASP A 1 140 ? 13.864 5.407 -8.699 1.00 93.12 140 ASP A CA 1
ATOM 1072 C C . ASP A 1 140 ? 12.538 4.634 -8.671 1.00 93.12 140 ASP A C 1
ATOM 1074 O O . ASP A 1 140 ? 11.460 5.234 -8.698 1.00 93.12 140 ASP A O 1
ATOM 1078 N N . ALA A 1 141 ? 12.597 3.303 -8.546 1.00 96.25 141 ALA A N 1
ATOM 1079 C CA . ALA A 1 141 ? 11.409 2.455 -8.504 1.00 96.25 141 ALA A CA 1
ATOM 1080 C C . ALA A 1 141 ? 10.526 2.764 -7.288 1.00 96.25 141 ALA A C 1
ATOM 1082 O O . ALA A 1 141 ? 9.309 2.859 -7.437 1.00 96.25 141 ALA A O 1
ATOM 1083 N N . SER A 1 142 ? 11.120 2.978 -6.110 1.00 95.94 142 SER A N 1
ATOM 1084 C CA . SER A 1 142 ? 10.401 3.377 -4.894 1.00 95.94 142 SER A CA 1
ATOM 1085 C C . SER A 1 142 ? 9.676 4.710 -5.089 1.00 95.94 142 SER A C 1
ATOM 1087 O O . SER A 1 142 ? 8.494 4.836 -4.760 1.00 95.94 142 SER A O 1
ATOM 1089 N N . THR A 1 143 ? 10.347 5.693 -5.696 1.00 95.38 143 THR A N 1
ATOM 1090 C CA . THR A 1 143 ? 9.756 7.006 -5.990 1.00 95.38 143 THR A CA 1
ATOM 1091 C C . THR A 1 143 ? 8.558 6.877 -6.931 1.00 95.38 143 THR A C 1
ATOM 1093 O O . THR A 1 143 ? 7.484 7.408 -6.646 1.00 95.38 143 THR A O 1
ATOM 1096 N N . TRP A 1 144 ? 8.698 6.134 -8.033 1.00 97.06 144 TRP A N 1
ATOM 1097 C CA . TRP A 1 144 ? 7.600 5.948 -8.985 1.00 97.06 144 TRP A CA 1
ATOM 1098 C C . TRP A 1 144 ? 6.442 5.133 -8.398 1.00 97.06 144 TRP A C 1
ATOM 1100 O O . TRP A 1 144 ? 5.279 5.474 -8.613 1.00 97.06 144 TRP A O 1
ATOM 1110 N N . LEU A 1 145 ? 6.736 4.079 -7.633 1.00 97.44 145 LEU A N 1
ATOM 1111 C CA . LEU A 1 145 ? 5.716 3.248 -6.992 1.00 97.44 145 LEU A CA 1
ATOM 1112 C C . LEU A 1 145 ? 4.962 3.995 -5.898 1.00 97.44 145 LEU A C 1
ATOM 1114 O O . LEU A 1 145 ? 3.756 3.806 -5.783 1.00 97.44 145 LEU A O 1
ATOM 1118 N N . SER A 1 146 ? 5.619 4.876 -5.145 1.00 96.19 146 SER A N 1
ATOM 1119 C CA . SER A 1 146 ? 4.945 5.706 -4.137 1.00 96.19 146 SER A CA 1
ATOM 1120 C C . SER A 1 146 ? 3.818 6.539 -4.757 1.00 96.19 146 SER A C 1
ATOM 1122 O O . SER A 1 146 ? 2.752 6.677 -4.165 1.00 96.19 146 SER A O 1
ATOM 1124 N N . ALA A 1 147 ? 4.028 7.053 -5.975 1.00 94.88 147 ALA A N 1
ATOM 1125 C CA . ALA A 1 147 ? 3.037 7.847 -6.697 1.00 94.88 147 ALA A CA 1
ATOM 1126 C C . ALA A 1 147 ? 1.915 7.003 -7.331 1.00 94.88 147 ALA A C 1
ATOM 1128 O O . ALA A 1 147 ? 0.789 7.478 -7.473 1.00 94.88 147 ALA A O 1
ATOM 1129 N N . VAL A 1 148 ? 2.212 5.762 -7.731 1.00 96.50 148 VAL A N 1
ATOM 1130 C CA . VAL A 1 148 ? 1.277 4.912 -8.489 1.00 96.50 148 VAL A CA 1
ATOM 1131 C C . VAL A 1 148 ? 0.587 3.876 -7.604 1.00 96.50 148 VAL A C 1
ATOM 1133 O O . VAL A 1 148 ? -0.640 3.791 -7.595 1.00 96.50 148 VAL A O 1
ATOM 1136 N N . ALA A 1 149 ? 1.354 3.067 -6.875 1.00 96.94 149 ALA A N 1
ATOM 1137 C CA . ALA A 1 149 ? 0.874 1.880 -6.174 1.00 96.94 149 ALA A CA 1
ATOM 1138 C C . ALA A 1 149 ? 0.181 2.194 -4.843 1.00 96.94 149 ALA A C 1
ATOM 1140 O O . ALA A 1 149 ? -0.709 1.447 -4.450 1.00 96.94 149 ALA A O 1
ATOM 1141 N N . VAL A 1 150 ? 0.538 3.284 -4.159 1.00 96.56 150 VAL A N 1
ATOM 1142 C CA . VAL A 1 150 ? -0.119 3.673 -2.903 1.00 96.56 150 VAL A CA 1
ATOM 1143 C C . VAL A 1 150 ? -1.393 4.473 -3.224 1.00 96.56 150 VAL A C 1
ATOM 1145 O O . VAL A 1 150 ? -1.325 5.485 -3.926 1.00 96.56 150 VAL A O 1
ATOM 1148 N N . PRO A 1 151 ? -2.586 4.040 -2.770 1.00 95.44 151 PRO A N 1
ATOM 1149 C CA . PRO A 1 151 ? -3.817 4.780 -3.006 1.00 95.44 151 PRO A CA 1
ATOM 1150 C C . PRO A 1 151 ? -3.913 6.008 -2.094 1.00 95.44 151 PRO A C 1
ATOM 1152 O O . PRO A 1 151 ? -3.305 6.067 -1.028 1.00 95.44 151 PRO A O 1
ATOM 1155 N N . SER A 1 152 ? -4.747 6.978 -2.475 1.00 95.25 152 SER A N 1
ATOM 1156 C CA . SER A 1 152 ? -5.124 8.044 -1.544 1.00 95.25 152 SER A CA 1
ATOM 1157 C C . SER A 1 152 ? -5.998 7.479 -0.424 1.00 95.25 152 SER A C 1
ATOM 1159 O O . SER A 1 152 ? -6.993 6.804 -0.686 1.00 95.25 152 SER A O 1
ATOM 1161 N N . PHE A 1 153 ? -5.659 7.811 0.821 1.00 97.31 153 PHE A N 1
ATOM 1162 C CA . PHE A 1 153 ? -6.432 7.441 2.009 1.00 97.31 153 PHE A CA 1
ATOM 1163 C C . PHE A 1 153 ? -7.430 8.519 2.452 1.00 97.31 153 PHE A C 1
ATOM 1165 O O . PHE A 1 153 ? -8.160 8.306 3.419 1.00 97.31 153 PHE A O 1
ATOM 1172 N N . THR A 1 154 ? -7.508 9.661 1.758 1.00 94.94 154 THR A N 1
ATOM 1173 C CA . THR A 1 154 ? -8.352 10.803 2.155 1.00 94.94 154 THR A CA 1
ATOM 1174 C C . THR A 1 154 ? -9.816 10.406 2.338 1.00 94.94 154 THR A C 1
ATOM 1176 O O . THR A 1 154 ? -10.438 10.774 3.331 1.00 94.94 154 THR A O 1
ATOM 1179 N N . GLY A 1 155 ? -10.356 9.593 1.424 1.00 95.38 155 GLY A N 1
ATOM 1180 C CA . GLY A 1 155 ? -11.736 9.112 1.503 1.00 95.38 155 GLY A CA 1
ATOM 1181 C C . GLY A 1 155 ? -12.027 8.304 2.770 1.00 95.38 155 GLY A C 1
ATOM 1182 O O . GLY A 1 155 ? -13.066 8.503 3.403 1.00 95.38 155 GLY A O 1
ATOM 1183 N N . LEU A 1 156 ? -11.088 7.444 3.181 1.00 97.12 156 LEU A N 1
ATOM 1184 C CA . LEU A 1 156 ? -11.185 6.679 4.428 1.00 97.12 156 LEU A CA 1
ATOM 1185 C C . LEU A 1 156 ? -10.999 7.564 5.659 1.00 97.12 156 LEU A C 1
ATOM 1187 O O . LEU A 1 156 ? -11.766 7.452 6.613 1.00 97.12 156 LEU A O 1
ATOM 1191 N N . ALA A 1 157 ? -10.010 8.459 5.637 1.00 95.75 157 ALA A N 1
ATOM 1192 C CA . ALA A 1 157 ? -9.752 9.376 6.741 1.00 95.75 157 ALA A CA 1
ATOM 1193 C C . ALA A 1 157 ? -10.972 10.264 7.035 1.00 95.75 157 ALA A C 1
ATOM 1195 O O . ALA A 1 157 ? -11.338 10.422 8.197 1.00 95.75 157 ALA A O 1
ATOM 1196 N N . ASN A 1 158 ? -11.645 10.761 5.993 1.00 95.62 158 ASN A N 1
ATOM 1197 C CA . ASN A 1 158 ? -12.864 11.560 6.118 1.00 95.62 158 ASN A CA 1
ATOM 1198 C C . ASN A 1 158 ? -14.054 10.730 6.620 1.00 95.62 158 ASN A C 1
ATOM 1200 O O . ASN A 1 158 ? -14.800 11.185 7.486 1.00 95.62 158 ASN A O 1
ATOM 1204 N N . ALA A 1 159 ? -14.225 9.504 6.110 1.00 97.25 159 ALA A N 1
ATOM 1205 C CA . ALA A 1 159 ? -15.283 8.598 6.562 1.00 97.25 159 ALA A CA 1
ATOM 1206 C C . ALA A 1 159 ? -15.127 8.190 8.039 1.00 97.25 159 ALA A C 1
ATOM 1208 O O . ALA A 1 159 ? -16.122 7.937 8.717 1.00 97.25 159 ALA A O 1
ATOM 1209 N N . CYS A 1 160 ? -13.887 8.167 8.529 1.00 97.31 160 CYS A N 1
ATOM 1210 C CA . CYS A 1 160 ? -13.514 7.858 9.906 1.00 97.31 160 CYS A CA 1
ATOM 1211 C C . CYS A 1 160 ? -12.924 9.072 10.642 1.00 97.31 160 CYS A C 1
ATOM 1213 O O . CYS A 1 160 ? -11.942 8.948 11.384 1.00 97.31 160 CYS A O 1
ATOM 1215 N N . SER A 1 161 ? -13.487 10.259 10.409 1.00 96.00 161 SER A N 1
ATOM 1216 C CA . SER A 1 161 ? -13.124 11.469 11.147 1.00 96.00 161 SER A CA 1
ATOM 1217 C C . SER A 1 161 ? -13.639 11.411 12.589 1.00 96.00 161 SER A C 1
ATOM 1219 O O . SER A 1 161 ? -14.603 10.702 12.873 1.00 96.00 161 SER A O 1
ATO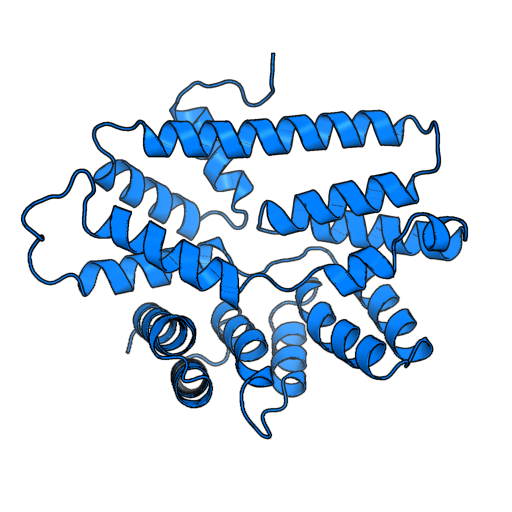M 1221 N N . HIS A 1 162 ? -13.042 12.204 13.488 1.00 93.00 162 HIS A N 1
ATOM 1222 C CA . HIS A 1 162 ? -13.493 12.309 14.884 1.00 93.00 162 HIS A CA 1
ATOM 1223 C C . HIS A 1 162 ? -14.986 12.642 15.006 1.00 93.00 162 HIS A C 1
ATOM 1225 O O . HIS A 1 162 ? -15.666 12.134 15.888 1.00 93.00 162 HIS A O 1
ATOM 1231 N N . GLU A 1 163 ? -15.510 13.499 14.127 1.00 94.50 163 GLU A N 1
ATOM 1232 C CA . GLU A 1 163 ? -16.927 13.863 14.131 1.00 94.50 163 GLU A CA 1
ATOM 1233 C C . GLU A 1 163 ? -17.814 12.656 13.801 1.00 94.50 163 GLU A C 1
ATOM 1235 O O . GLU A 1 163 ? -18.791 12.385 14.498 1.00 94.50 163 GLU A O 1
ATOM 1240 N N . ARG A 1 164 ? -17.446 11.892 12.765 1.00 95.19 164 ARG A N 1
ATOM 1241 C CA . ARG A 1 164 ? -18.206 10.723 12.306 1.00 95.19 164 ARG A CA 1
ATOM 1242 C C . ARG A 1 164 ? -18.143 9.578 13.317 1.00 95.19 164 ARG A C 1
ATOM 1244 O O . ARG A 1 164 ? -19.154 8.911 13.533 1.00 95.19 164 ARG A O 1
ATOM 1251 N N . THR A 1 165 ? -16.999 9.374 13.971 1.00 95.25 165 THR A N 1
ATOM 1252 C CA . THR A 1 165 ? -16.805 8.314 14.975 1.00 95.25 165 THR A CA 1
ATOM 1253 C C . THR A 1 165 ? -17.479 8.600 16.319 1.00 95.25 165 THR A C 1
ATOM 1255 O O . THR A 1 165 ? -17.474 7.731 17.184 1.00 95.25 165 THR A O 1
ATOM 1258 N N . ARG A 1 166 ? -18.152 9.747 16.499 1.00 92.88 166 ARG A N 1
ATOM 1259 C CA . ARG A 1 166 ? -19.084 9.942 17.629 1.00 92.88 166 ARG A CA 1
ATOM 1260 C C . ARG A 1 166 ? -20.287 9.000 17.562 1.00 92.88 166 ARG A C 1
ATOM 1262 O O . ARG A 1 166 ? -20.872 8.671 18.588 1.00 92.88 166 ARG A O 1
ATOM 1269 N N . ASN A 1 167 ? -20.664 8.557 16.362 1.00 94.56 167 ASN A N 1
ATOM 1270 C CA . ASN A 1 167 ? -21.665 7.511 16.195 1.00 94.56 167 ASN A CA 1
ATOM 1271 C C . ASN A 1 167 ? -21.029 6.137 16.470 1.00 94.56 167 ASN A C 1
ATOM 1273 O O . ASN A 1 167 ? -20.071 5.754 15.799 1.00 94.56 167 ASN A O 1
ATO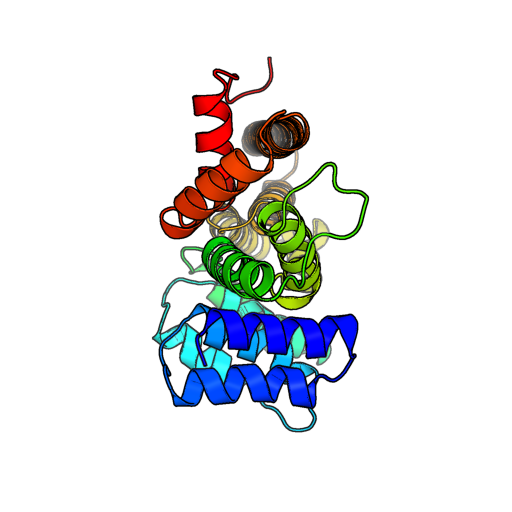M 1277 N N . ALA A 1 168 ? -21.588 5.375 17.415 1.00 93.62 168 ALA A N 1
ATOM 1278 C CA . ALA A 1 168 ? -21.025 4.097 17.859 1.00 93.62 168 ALA A CA 1
ATOM 1279 C C . ALA A 1 168 ? -20.876 3.057 16.731 1.00 93.62 168 ALA A C 1
ATOM 1281 O O . ALA A 1 168 ? -19.843 2.392 16.653 1.00 93.62 168 ALA A O 1
ATOM 1282 N N . THR A 1 169 ? -21.855 2.958 15.825 1.00 95.94 169 THR A N 1
ATOM 1283 C CA . THR A 1 169 ? -21.804 2.050 14.666 1.00 95.94 169 THR A CA 1
ATOM 1284 C C . THR A 1 169 ? -20.704 2.461 13.690 1.00 95.94 169 THR A C 1
ATOM 1286 O O . THR A 1 169 ? -19.963 1.620 13.183 1.00 95.94 169 THR A O 1
ATOM 1289 N N . VAL A 1 170 ? -20.545 3.766 13.447 1.00 97.06 170 VAL A N 1
ATOM 1290 C CA . VAL A 1 170 ? -19.450 4.280 12.611 1.00 97.06 170 VAL A CA 1
ATOM 1291 C C . VAL A 1 170 ? -18.098 4.016 13.274 1.00 97.06 170 VAL A C 1
ATOM 1293 O O . VAL A 1 170 ? -17.173 3.562 12.604 1.00 97.06 170 VAL A O 1
ATOM 1296 N N . ALA A 1 171 ? -17.985 4.249 14.582 1.00 95.88 171 ALA A N 1
ATOM 1297 C CA . ALA A 1 171 ? -16.771 3.985 15.345 1.00 95.88 171 ALA A CA 1
ATOM 1298 C C . ALA A 1 171 ? -16.364 2.509 15.259 1.00 95.88 171 ALA A C 1
ATOM 1300 O O . ALA A 1 171 ? -15.204 2.205 14.999 1.00 95.88 171 ALA A O 1
ATOM 1301 N N . GLU A 1 172 ? -17.315 1.588 15.418 1.00 96.62 172 GLU A N 1
ATOM 1302 C CA . GLU A 1 172 ? -17.066 0.150 15.303 1.00 96.62 172 GLU A CA 1
ATOM 1303 C C . GLU A 1 172 ? -16.577 -0.243 13.909 1.00 96.62 172 GLU A C 1
ATOM 1305 O O . GLU A 1 172 ? -15.530 -0.887 13.782 1.00 96.62 172 GLU A O 1
ATOM 1310 N N . ARG A 1 173 ? -17.261 0.217 12.855 1.00 98.19 173 ARG A N 1
ATOM 1311 C CA . ARG A 1 173 ? -16.811 0.004 11.477 1.00 98.19 173 ARG A CA 1
ATOM 1312 C C . ARG A 1 173 ? -15.397 0.545 11.259 1.00 98.19 173 ARG A C 1
ATOM 1314 O O . ARG A 1 173 ? -14.566 -0.140 10.667 1.00 98.19 173 ARG A O 1
ATOM 1321 N N . CYS A 1 174 ? -15.099 1.741 11.759 1.00 98.31 174 CYS A N 1
ATOM 1322 C CA . CYS A 1 174 ? -13.782 2.357 11.626 1.00 98.31 174 CYS A CA 1
ATOM 1323 C C . CYS A 1 174 ? -12.693 1.623 12.419 1.00 98.31 174 CYS A C 1
ATOM 1325 O O . CYS A 1 174 ? -11.587 1.482 11.905 1.00 98.31 174 CYS A O 1
ATOM 1327 N N . ARG A 1 175 ? -12.987 1.076 13.608 1.00 97.44 175 ARG A N 1
ATOM 1328 C CA . ARG A 1 175 ? -12.054 0.189 14.334 1.00 97.44 175 ARG A CA 1
ATOM 1329 C C . ARG A 1 175 ? -11.737 -1.071 13.528 1.00 97.44 175 ARG A C 1
ATOM 1331 O O . ARG A 1 175 ? -10.582 -1.483 13.454 1.00 97.44 175 ARG A O 1
ATOM 1338 N N . ASN A 1 176 ? -12.740 -1.651 12.872 1.00 98.44 176 ASN A N 1
ATOM 1339 C CA . ASN A 1 176 ? -12.546 -2.809 12.005 1.00 98.44 176 ASN A CA 1
ATOM 1340 C C . ASN A 1 176 ? -11.705 -2.473 10.765 1.00 98.44 176 ASN A C 1
ATOM 1342 O O . ASN A 1 176 ? -10.740 -3.179 10.484 1.00 98.44 176 ASN A O 1
ATOM 1346 N N . ILE A 1 177 ? -11.989 -1.361 10.080 1.00 98.75 177 ILE A N 1
ATOM 1347 C CA . ILE A 1 177 ? -11.167 -0.872 8.958 1.00 98.75 177 ILE A CA 1
ATOM 1348 C C . ILE A 1 177 ? -9.728 -0.590 9.414 1.00 98.75 177 ILE A C 1
ATOM 1350 O O . ILE A 1 177 ? -8.777 -0.975 8.736 1.00 98.75 177 ILE A O 1
ATOM 1354 N N . ALA A 1 178 ? -9.550 0.043 10.575 1.00 98.38 178 ALA A N 1
ATOM 1355 C CA . ALA A 1 178 ? -8.235 0.305 11.145 1.00 98.38 178 ALA A CA 1
ATOM 1356 C C . ALA A 1 178 ? -7.424 -0.978 11.348 1.00 98.38 178 ALA A C 1
ATOM 1358 O O . ALA A 1 178 ? -6.253 -1.016 10.981 1.00 98.38 178 ALA A O 1
ATOM 1359 N N . ARG A 1 179 ? -8.048 -2.042 11.869 1.00 98.44 179 ARG A N 1
ATOM 1360 C CA . ARG A 1 179 ? -7.412 -3.358 12.012 1.00 98.44 179 ARG A CA 1
ATOM 1361 C C . ARG A 1 179 ? -6.966 -3.924 10.659 1.00 98.44 179 ARG A C 1
ATOM 1363 O O . ARG A 1 179 ? -5.868 -4.458 10.577 1.00 98.44 179 ARG A O 1
ATOM 1370 N N . VAL A 1 180 ? -7.778 -3.792 9.608 1.00 98.75 180 VAL A N 1
ATOM 1371 C CA . VAL A 1 180 ? -7.416 -4.235 8.245 1.00 98.75 180 VAL A CA 1
ATOM 1372 C C . VAL A 1 180 ? -6.184 -3.494 7.728 1.00 98.75 180 VAL A C 1
ATOM 1374 O O . VAL A 1 180 ? -5.249 -4.120 7.235 1.00 98.75 180 VAL A O 1
ATOM 1377 N N . LEU A 1 181 ? -6.161 -2.171 7.887 1.00 98.69 181 LEU A N 1
ATOM 1378 C CA . LEU A 1 181 ? -5.045 -1.320 7.472 1.00 98.69 181 LEU A CA 1
ATOM 1379 C C . LEU A 1 181 ? -3.762 -1.597 8.266 1.00 98.69 181 LEU A C 1
ATOM 1381 O O . LEU A 1 181 ? -2.681 -1.629 7.686 1.00 98.69 181 LEU A O 1
ATOM 1385 N N . GLN A 1 182 ? -3.878 -1.869 9.569 1.00 98.12 182 GLN A N 1
ATOM 1386 C CA . GLN A 1 182 ? -2.746 -2.265 10.414 1.00 98.12 182 GLN A CA 1
ATOM 1387 C C . GLN A 1 182 ? -2.134 -3.616 10.012 1.00 98.12 182 GLN A C 1
ATOM 1389 O O . GLN A 1 182 ? -0.982 -3.885 10.322 1.00 98.12 182 GLN A O 1
ATOM 1394 N N . GLN A 1 183 ? -2.868 -4.462 9.284 1.00 98.25 183 GLN A N 1
ATOM 1395 C CA . GLN A 1 183 ? -2.334 -5.696 8.692 1.00 98.25 183 GLN A CA 1
ATOM 1396 C C . GLN A 1 183 ? -1.759 -5.495 7.279 1.00 98.25 183 GLN A C 1
ATOM 1398 O O . GLN A 1 183 ? -1.384 -6.473 6.616 1.00 98.25 183 GLN A O 1
ATOM 1403 N N . GLY A 1 184 ? -1.698 -4.246 6.810 1.00 97.94 184 GLY A N 1
ATOM 1404 C CA . GLY A 1 184 ? -1.220 -3.902 5.482 1.00 97.94 184 GLY A CA 1
ATOM 1405 C C . GLY A 1 184 ? 0.281 -4.097 5.281 1.00 97.94 184 GLY A C 1
ATOM 1406 O O . GLY A 1 184 ? 1.058 -4.243 6.228 1.00 97.94 184 GLY A O 1
ATOM 1407 N N . ASP A 1 185 ? 0.684 -4.126 4.016 1.00 98.25 185 ASP A N 1
ATOM 1408 C CA . ASP A 1 185 ? 2.053 -4.429 3.588 1.00 98.25 185 ASP A CA 1
ATOM 1409 C C . ASP A 1 185 ? 2.987 -3.213 3.503 1.00 98.25 185 ASP A C 1
ATOM 1411 O O . ASP A 1 185 ? 4.156 -3.378 3.165 1.00 98.25 185 ASP A O 1
ATOM 1415 N N . THR A 1 186 ? 2.497 -2.014 3.818 1.00 98.12 186 THR A N 1
ATOM 1416 C CA . THR A 1 186 ? 3.276 -0.767 3.803 1.00 98.12 186 THR A CA 1
ATOM 1417 C C . THR A 1 186 ? 3.160 -0.027 5.122 1.00 98.12 186 THR A C 1
ATOM 1419 O O . THR A 1 186 ? 2.115 -0.075 5.783 1.00 98.12 186 THR A O 1
ATOM 1422 N N . TYR A 1 187 ? 4.205 0.726 5.474 1.00 96.94 187 TYR A N 1
ATOM 1423 C CA . TYR A 1 187 ? 4.167 1.626 6.631 1.00 96.94 187 TYR A CA 1
ATOM 1424 C C . TYR A 1 187 ? 3.043 2.665 6.515 1.00 96.94 187 TYR A C 1
ATOM 1426 O O . TYR A 1 187 ? 2.398 2.997 7.507 1.00 96.94 187 TYR A O 1
ATOM 1434 N N . ALA A 1 188 ? 2.760 3.139 5.296 1.00 96.19 188 ALA A N 1
ATOM 1435 C CA . ALA A 1 188 ? 1.701 4.110 5.035 1.00 96.19 188 ALA A CA 1
ATOM 1436 C C . ALA A 1 188 ? 0.307 3.578 5.416 1.00 96.19 188 ALA A C 1
ATOM 1438 O O . ALA A 1 188 ? -0.438 4.264 6.118 1.00 96.19 188 ALA A O 1
ATOM 1439 N N . ALA A 1 189 ? -0.043 2.358 4.991 1.00 98.06 189 ALA A N 1
ATOM 1440 C CA . ALA A 1 189 ? -1.334 1.758 5.325 1.00 98.06 189 ALA A CA 1
ATOM 1441 C C . ALA A 1 189 ? -1.480 1.551 6.841 1.00 98.06 189 ALA A C 1
ATOM 1443 O O . ALA A 1 189 ? -2.493 1.945 7.421 1.00 98.06 189 ALA A O 1
ATOM 1444 N N . GLU A 1 190 ? -0.452 1.008 7.498 1.00 98.38 190 GLU A N 1
ATOM 1445 C CA . GLU A 1 190 ? -0.492 0.750 8.939 1.00 98.38 190 GLU A CA 1
ATOM 1446 C C . GLU A 1 190 ? -0.594 2.039 9.760 1.00 98.38 190 GLU A C 1
ATOM 1448 O O . GLU A 1 190 ? -1.440 2.122 10.651 1.00 98.38 190 GLU A O 1
ATOM 1453 N N . ALA A 1 191 ? 0.169 3.080 9.410 1.00 97.56 191 ALA A N 1
ATOM 1454 C CA . ALA A 1 191 ? 0.094 4.383 10.070 1.00 97.56 191 ALA A CA 1
ATOM 1455 C C . ALA A 1 191 ? -1.304 5.018 9.947 1.00 97.56 191 ALA A C 1
ATOM 1457 O O . ALA A 1 191 ? -1.855 5.519 10.932 1.00 97.56 191 ALA A O 1
ATOM 1458 N N . VAL A 1 192 ? -1.929 4.945 8.763 1.00 98.06 192 VAL A N 1
ATOM 1459 C CA . VAL A 1 192 ? -3.322 5.391 8.577 1.00 98.06 192 VAL A CA 1
ATOM 1460 C C . VAL A 1 192 ? -4.275 4.562 9.440 1.00 98.06 192 VAL A C 1
ATOM 1462 O O . VAL A 1 192 ? -5.173 5.124 10.072 1.00 98.06 192 VAL A O 1
ATOM 1465 N N . GLY A 1 193 ? -4.072 3.244 9.504 1.00 98.06 193 GLY A N 1
ATOM 1466 C CA . GLY A 1 193 ? -4.842 2.341 10.354 1.00 98.06 193 GLY A CA 1
ATOM 1467 C C . GLY A 1 193 ? -4.755 2.701 11.837 1.00 98.06 193 GLY A C 1
ATOM 1468 O O . GLY A 1 193 ? -5.784 2.757 12.509 1.00 98.06 193 GLY A O 1
ATOM 1469 N N . ILE A 1 194 ? -3.562 3.007 12.350 1.00 97.44 194 ILE A N 1
ATOM 1470 C CA . ILE A 1 194 ? -3.373 3.461 13.736 1.00 97.44 194 ILE A CA 1
ATOM 1471 C C . ILE A 1 194 ? -4.115 4.782 13.973 1.00 97.44 194 ILE A C 1
ATOM 1473 O O . ILE A 1 194 ? -4.891 4.888 14.924 1.00 97.44 194 ILE A O 1
ATOM 1477 N N . GLY A 1 195 ? -3.971 5.757 13.071 1.00 95.94 195 GLY A N 1
ATOM 1478 C CA . GLY A 1 195 ? -4.664 7.041 13.187 1.00 95.94 195 GLY A CA 1
ATOM 1479 C C . GLY A 1 195 ? -6.193 6.909 13.171 1.00 95.94 195 GLY A C 1
ATOM 1480 O O . GLY A 1 195 ? -6.882 7.591 13.927 1.00 95.94 195 GLY A O 1
ATOM 1481 N N . ILE A 1 196 ? -6.753 6.019 12.342 1.00 97.38 196 ILE A N 1
ATOM 1482 C CA . ILE A 1 196 ? -8.197 5.726 12.351 1.00 97.38 196 ILE A CA 1
ATOM 1483 C C . ILE A 1 196 ? -8.612 5.072 13.675 1.00 97.38 196 ILE A C 1
ATOM 1485 O O . ILE A 1 196 ? -9.639 5.457 14.235 1.00 97.38 196 ILE A O 1
ATOM 1489 N N . ALA A 1 197 ? -7.830 4.118 14.192 1.00 96.19 197 ALA A N 1
ATOM 1490 C CA . ALA A 1 197 ? -8.130 3.470 15.467 1.00 96.19 197 ALA A CA 1
ATOM 1491 C C . ALA A 1 197 ? -8.170 4.480 16.618 1.00 96.19 197 ALA A C 1
ATOM 1493 O O . ALA A 1 197 ? -9.109 4.445 17.407 1.00 96.19 197 ALA A O 1
ATOM 1494 N N . GLN A 1 198 ? -7.218 5.418 16.669 1.00 93.88 198 GLN A N 1
ATOM 1495 C CA . GLN A 1 198 ? -7.179 6.474 17.687 1.00 93.88 198 GLN A CA 1
ATOM 1496 C C . GLN A 1 198 ? -8.452 7.328 17.652 1.00 93.88 198 GLN A C 1
ATOM 1498 O O . GLN A 1 198 ? -9.099 7.516 18.678 1.00 93.88 198 GLN A O 1
ATOM 1503 N N . ARG A 1 199 ? -8.888 7.761 16.459 1.00 92.75 199 ARG A N 1
ATOM 1504 C CA . ARG A 1 199 ? -10.140 8.527 16.293 1.00 92.75 199 ARG A CA 1
ATOM 1505 C C . ARG A 1 199 ? -11.391 7.753 16.699 1.00 92.75 199 ARG A C 1
ATOM 1507 O O . ARG A 1 199 ? -12.395 8.359 17.067 1.00 92.75 199 ARG A O 1
ATOM 1514 N N . ALA A 1 200 ? -11.356 6.428 16.595 1.00 93.50 200 ALA A N 1
ATOM 1515 C CA . ALA A 1 200 ? -12.488 5.553 16.876 1.00 93.50 200 ALA A CA 1
ATOM 1516 C C . ALA A 1 200 ? -12.487 4.960 18.300 1.00 93.50 200 ALA A C 1
ATOM 1518 O O . ALA A 1 200 ? -13.439 4.260 18.658 1.00 93.50 200 ALA A O 1
ATOM 1519 N N . ALA A 1 201 ? -11.440 5.199 19.097 1.00 88.06 201 ALA A N 1
ATOM 1520 C CA . ALA A 1 201 ? -11.288 4.655 20.447 1.00 88.06 201 ALA A CA 1
ATOM 1521 C C . ALA A 1 201 ? -12.044 5.457 21.528 1.00 88.06 201 ALA A C 1
ATOM 1523 O O . ALA A 1 201 ? -12.282 4.921 22.607 1.00 88.06 201 ALA A O 1
ATOM 1524 N N . GLY A 1 202 ? -12.470 6.692 21.220 1.00 72.88 202 GLY A N 1
ATOM 1525 C CA . GLY A 1 202 ? -13.053 7.624 22.193 1.00 72.88 202 GLY A CA 1
ATOM 1526 C C . GLY A 1 202 ? -11.995 8.197 23.142 1.00 72.88 202 GLY A C 1
ATOM 1527 O O . GLY A 1 202 ? -10.991 7.537 23.415 1.00 72.88 202 GLY A O 1
ATOM 1528 N N . ASP A 1 203 ? -12.202 9.429 23.610 1.00 67.81 203 ASP A N 1
ATOM 1529 C CA . ASP A 1 203 ? -11.249 10.124 24.484 1.00 67.81 203 ASP A CA 1
ATOM 1530 C C . ASP A 1 203 ? -11.048 9.327 25.800 1.00 67.81 203 ASP A C 1
ATOM 1532 O O . ASP A 1 203 ? -11.994 8.744 26.328 1.00 67.81 203 ASP A O 1
ATOM 1536 N N . ASP A 1 204 ? -9.805 9.250 26.291 1.00 65.56 204 ASP A N 1
ATOM 1537 C CA . ASP A 1 204 ? -9.386 8.578 27.542 1.00 65.56 204 ASP A CA 1
ATOM 1538 C C . ASP A 1 204 ? -9.506 7.039 27.626 1.00 65.56 204 ASP A C 1
ATOM 1540 O O . ASP A 1 204 ? -9.503 6.458 28.716 1.00 65.56 204 ASP A O 1
ATOM 1544 N N . SER A 1 205 ? -9.531 6.323 26.498 1.00 76.25 205 SER A N 1
ATOM 1545 C CA . SER A 1 205 ? -9.436 4.855 26.535 1.00 76.25 205 SER A CA 1
ATOM 1546 C C . SER A 1 205 ? -7.982 4.359 26.712 1.00 76.25 205 SER A C 1
ATOM 1548 O O . SER A 1 205 ? -7.073 4.867 26.050 1.00 76.25 205 SER A O 1
ATOM 1550 N N . PRO A 1 206 ? -7.727 3.289 27.498 1.00 81.81 206 PRO A N 1
ATOM 1551 C CA . PRO A 1 206 ? -6.415 2.621 27.547 1.00 81.81 206 PRO A CA 1
ATOM 1552 C C . PRO A 1 206 ? -5.897 2.180 26.167 1.00 81.81 206 PRO A C 1
ATOM 1554 O O . PRO A 1 206 ? -4.693 2.050 25.951 1.00 81.81 206 PRO A O 1
ATOM 1557 N N . ALA A 1 207 ? -6.809 1.990 25.208 1.00 85.06 207 ALA A N 1
ATOM 1558 C CA . ALA A 1 207 ? -6.480 1.693 23.822 1.00 85.06 207 ALA A CA 1
ATOM 1559 C C . ALA A 1 207 ? -5.707 2.832 23.131 1.00 85.06 207 ALA A C 1
ATOM 1561 O O . ALA A 1 207 ? -4.871 2.545 22.278 1.00 85.06 207 ALA A O 1
ATOM 1562 N N . ILE A 1 208 ? -5.929 4.102 23.495 1.00 87.69 208 ILE A N 1
ATOM 1563 C CA . ILE A 1 208 ? -5.180 5.236 22.925 1.00 87.69 208 ILE A CA 1
ATOM 1564 C C . ILE A 1 208 ? -3.695 5.146 23.282 1.00 87.69 208 ILE A C 1
ATOM 1566 O O . ILE A 1 208 ? -2.859 5.371 22.407 1.00 87.69 208 ILE A O 1
ATOM 1570 N N . ILE A 1 209 ? -3.364 4.775 24.524 1.00 88.44 209 ILE A N 1
ATOM 1571 C CA . ILE A 1 209 ? -1.972 4.626 24.975 1.00 88.44 209 ILE A CA 1
ATOM 1572 C C . ILE A 1 209 ? -1.281 3.525 24.168 1.00 88.44 209 ILE A C 1
ATOM 1574 O O . ILE A 1 209 ? -0.254 3.779 23.545 1.00 88.44 209 ILE A O 1
ATOM 1578 N N . ALA A 1 210 ? -1.897 2.343 24.076 1.00 91.81 210 ALA A N 1
ATOM 1579 C CA . ALA A 1 210 ? -1.348 1.231 23.299 1.00 91.81 210 ALA A CA 1
ATOM 1580 C C . ALA A 1 210 ? -1.168 1.583 21.807 1.00 91.81 210 ALA A C 1
ATOM 1582 O O . ALA A 1 210 ? -0.185 1.192 21.180 1.00 91.81 210 ALA A O 1
ATOM 1583 N N . LEU A 1 211 ? -2.094 2.353 21.223 1.00 93.75 211 LEU A N 1
ATOM 1584 C CA . LEU A 1 211 ? -1.981 2.827 19.839 1.00 93.75 211 LEU A CA 1
ATOM 1585 C C . LEU A 1 211 ? -0.864 3.865 19.664 1.00 93.75 211 LEU A C 1
ATOM 1587 O O . LEU A 1 211 ? -0.200 3.865 18.629 1.00 93.75 211 LEU A O 1
ATOM 1591 N N . ALA A 1 212 ? -0.649 4.742 20.647 1.00 92.44 212 ALA A N 1
ATOM 1592 C CA . ALA A 1 212 ? 0.448 5.705 20.633 1.00 92.44 212 ALA A CA 1
ATOM 1593 C C . ALA A 1 212 ? 1.813 5.009 20.753 1.00 92.44 212 ALA A C 1
ATOM 1595 O O . ALA A 1 212 ? 2.728 5.325 19.993 1.00 92.44 212 ALA A O 1
ATOM 1596 N N . GLU A 1 213 ? 1.932 4.015 21.636 1.00 93.56 213 GLU A N 1
ATOM 1597 C CA . GLU A 1 213 ? 3.123 3.164 21.742 1.00 93.56 213 GLU A CA 1
ATOM 1598 C C . GLU A 1 213 ? 3.384 2.413 20.432 1.00 93.56 213 GLU A C 1
ATOM 1600 O O . GLU A 1 213 ? 4.508 2.417 19.928 1.00 93.56 213 GLU A O 1
ATOM 1605 N N . HIS A 1 214 ? 2.340 1.840 19.822 1.00 95.12 214 HIS A N 1
ATOM 1606 C CA . HIS A 1 214 ? 2.459 1.175 18.527 1.00 95.12 214 HIS A CA 1
ATOM 1607 C C . HIS A 1 214 ? 2.938 2.143 17.432 1.00 95.12 214 HIS A C 1
ATOM 1609 O O . HIS A 1 214 ? 3.865 1.814 16.692 1.00 95.12 214 HIS A O 1
ATOM 1615 N N . ALA A 1 215 ? 2.383 3.357 17.356 1.00 95.50 215 ALA A N 1
ATOM 1616 C CA . ALA A 1 215 ? 2.835 4.377 16.407 1.00 95.50 215 ALA A CA 1
ATOM 1617 C C . ALA A 1 215 ? 4.313 4.750 16.611 1.00 95.50 215 ALA A C 1
ATOM 1619 O O . ALA A 1 215 ? 5.061 4.864 15.639 1.00 95.50 215 ALA A O 1
ATOM 1620 N N . ALA A 1 216 ? 4.741 4.911 17.867 1.00 96.00 216 ALA A N 1
ATOM 1621 C CA . ALA A 1 216 ? 6.121 5.247 18.204 1.00 96.00 216 ALA A CA 1
ATOM 1622 C C . ALA A 1 216 ? 7.094 4.133 17.793 1.00 96.00 216 ALA A C 1
ATOM 1624 O O . ALA A 1 216 ? 8.124 4.409 17.176 1.00 96.00 216 ALA A O 1
ATOM 1625 N N . VAL A 1 217 ? 6.749 2.871 18.072 1.00 96.38 217 VAL A N 1
ATOM 1626 C CA . VAL A 1 217 ? 7.534 1.703 17.646 1.00 96.38 217 VAL A CA 1
ATOM 1627 C C . VAL A 1 217 ? 7.613 1.627 16.123 1.00 96.38 217 VAL A C 1
ATOM 1629 O O . VAL A 1 217 ? 8.700 1.435 15.579 1.00 96.38 217 VAL A O 1
ATOM 1632 N N . LEU A 1 218 ? 6.490 1.823 15.430 1.00 96.38 218 LEU A N 1
ATOM 1633 C CA . LEU A 1 218 ? 6.433 1.770 13.973 1.00 96.38 218 LEU A CA 1
ATOM 1634 C C . LEU A 1 218 ? 7.334 2.835 13.327 1.00 96.38 218 LEU A C 1
ATOM 1636 O O . LEU A 1 218 ? 8.135 2.505 12.449 1.00 96.38 218 LEU A O 1
ATOM 1640 N N . SER A 1 219 ? 7.241 4.090 13.786 1.00 96.06 219 SER A N 1
ATOM 1641 C CA . SER A 1 219 ? 8.088 5.191 13.301 1.00 96.06 219 SER A CA 1
ATOM 1642 C C . SER A 1 219 ? 9.560 4.911 13.578 1.00 96.06 219 SER A C 1
ATOM 1644 O O . SER A 1 219 ? 10.383 4.991 12.671 1.00 96.06 219 SER A O 1
ATOM 1646 N N . TYR A 1 220 ? 9.887 4.498 14.807 1.00 96.88 220 TYR A N 1
ATOM 1647 C CA . TYR A 1 220 ? 11.253 4.162 15.194 1.00 96.88 220 TYR A CA 1
ATOM 1648 C C . TYR A 1 220 ? 11.852 3.089 14.280 1.00 96.88 220 TYR A C 1
ATOM 1650 O O . TYR A 1 220 ? 12.967 3.257 13.783 1.00 96.88 220 TYR A O 1
ATOM 1658 N N . GLN A 1 221 ? 11.116 2.005 14.026 1.00 96.81 221 GLN A N 1
ATOM 1659 C CA . GLN A 1 221 ? 11.590 0.916 13.177 1.00 96.81 221 GLN A CA 1
ATOM 1660 C C . GLN A 1 221 ? 11.797 1.367 11.731 1.00 96.81 221 GLN A C 1
ATOM 1662 O O . GLN A 1 221 ? 12.812 1.016 11.127 1.00 96.81 221 GLN A O 1
ATOM 1667 N N . HIS A 1 222 ? 10.862 2.152 11.187 1.00 96.00 222 HIS A N 1
ATOM 1668 C CA . HIS A 1 222 ? 10.960 2.693 9.834 1.00 96.00 222 HIS A CA 1
ATOM 1669 C C . HIS A 1 222 ? 12.189 3.593 9.674 1.00 96.00 222 HIS A C 1
ATOM 1671 O O . HIS A 1 222 ? 13.044 3.347 8.819 1.00 96.00 222 HIS A O 1
ATOM 1677 N N . ASP A 1 223 ? 12.302 4.607 10.532 1.00 95.31 223 ASP A N 1
ATOM 1678 C CA . ASP A 1 223 ? 13.347 5.622 10.446 1.00 95.31 223 ASP A CA 1
ATOM 1679 C C . ASP A 1 223 ? 14.728 5.023 10.700 1.00 95.31 223 ASP A C 1
ATOM 1681 O O . ASP A 1 223 ? 15.676 5.295 9.961 1.00 95.31 223 ASP A O 1
ATOM 1685 N N . THR A 1 224 ? 14.840 4.152 11.703 1.00 95.75 224 THR A N 1
ATOM 1686 C CA . THR A 1 224 ? 16.116 3.527 12.060 1.00 95.75 224 THR A CA 1
ATOM 1687 C C . THR A 1 224 ? 16.591 2.576 10.966 1.00 95.75 224 THR A C 1
ATOM 1689 O O . THR A 1 224 ? 17.762 2.619 10.589 1.00 95.75 224 THR A O 1
ATOM 1692 N N . ALA A 1 225 ? 15.700 1.756 10.395 1.00 94.06 225 ALA A N 1
ATOM 1693 C CA . ALA A 1 225 ? 16.062 0.878 9.284 1.00 94.06 225 ALA A CA 1
ATOM 1694 C C . ALA A 1 225 ? 16.482 1.681 8.044 1.00 94.06 225 ALA A C 1
ATOM 1696 O O . ALA A 1 225 ? 17.482 1.346 7.406 1.00 94.06 225 ALA A O 1
ATOM 1697 N N . ARG A 1 226 ? 15.769 2.772 7.728 1.00 91.44 226 ARG A N 1
ATOM 1698 C CA . ARG A 1 226 ? 16.119 3.677 6.626 1.00 91.44 226 ARG A CA 1
ATOM 1699 C C . ARG A 1 226 ? 17.512 4.282 6.818 1.00 91.44 226 ARG A C 1
ATOM 1701 O O . ARG A 1 226 ? 18.338 4.188 5.915 1.00 91.44 226 ARG A O 1
ATOM 1708 N N . VAL A 1 227 ? 17.794 4.840 7.997 1.00 91.31 227 VAL A N 1
ATOM 1709 C CA . VAL A 1 227 ? 19.104 5.432 8.317 1.00 91.31 227 VAL A CA 1
ATOM 1710 C C . VAL A 1 227 ? 20.222 4.393 8.224 1.00 91.31 227 VAL A C 1
ATOM 1712 O O . VAL A 1 227 ? 21.264 4.678 7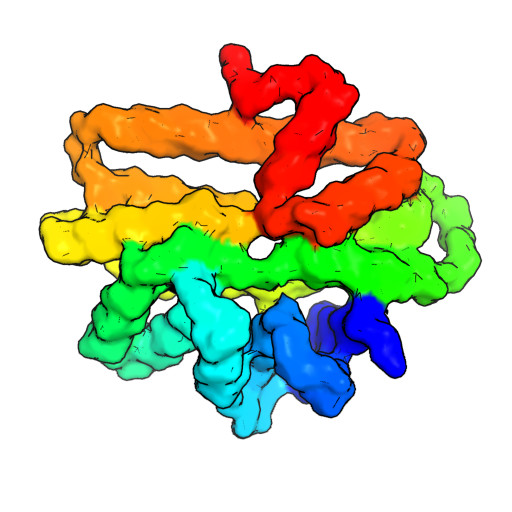.639 1.00 91.31 227 VAL A O 1
ATOM 1715 N N . LEU A 1 228 ? 20.012 3.174 8.732 1.00 90.50 228 LEU A N 1
ATOM 1716 C CA . LEU A 1 228 ? 21.006 2.101 8.635 1.00 90.50 228 LEU A CA 1
ATOM 1717 C C . LEU A 1 228 ? 21.323 1.728 7.188 1.00 90.50 228 LEU A C 1
ATOM 1719 O O . LEU A 1 228 ? 22.496 1.552 6.863 1.00 90.50 228 LEU A O 1
ATOM 1723 N N . LEU A 1 229 ? 20.301 1.616 6.333 1.00 87.38 229 LEU A N 1
ATOM 1724 C CA . LEU A 1 229 ? 20.468 1.338 4.904 1.00 87.38 229 LEU A CA 1
ATOM 1725 C C . LEU A 1 229 ? 21.217 2.474 4.198 1.00 87.38 229 LEU A C 1
ATOM 1727 O O . LEU A 1 229 ? 22.095 2.216 3.376 1.00 87.38 229 LEU A O 1
ATOM 1731 N N . GLU A 1 230 ? 20.911 3.725 4.544 1.00 83.94 230 GLU A N 1
ATOM 1732 C CA . GLU A 1 230 ? 21.601 4.900 4.014 1.00 83.94 230 GLU A CA 1
ATOM 1733 C C . GLU A 1 230 ? 23.056 4.981 4.497 1.00 83.94 230 GLU A C 1
ATOM 1735 O O . GLU A 1 230 ? 23.925 5.405 3.749 1.00 83.94 230 GLU A O 1
ATOM 1740 N N . GLN A 1 231 ? 23.382 4.563 5.714 1.00 85.88 231 GLN A N 1
ATOM 1741 C CA . GLN A 1 231 ? 24.737 4.707 6.262 1.00 85.88 231 GLN A CA 1
ATOM 1742 C C . GLN A 1 231 ? 25.694 3.555 5.913 1.00 85.88 231 GLN A C 1
ATOM 1744 O O . GLN A 1 231 ? 26.877 3.642 6.240 1.00 85.88 231 GLN A O 1
ATOM 1749 N N . GLN A 1 232 ? 25.233 2.497 5.234 1.00 82.25 232 GLN A N 1
ATOM 1750 C CA . GLN A 1 232 ? 26.108 1.383 4.852 1.00 82.25 232 GLN A CA 1
ATOM 1751 C C . GLN A 1 232 ? 27.235 1.826 3.912 1.00 82.25 232 GLN A C 1
ATOM 1753 O O . GLN A 1 232 ? 27.004 2.565 2.959 1.00 82.25 232 GLN A O 1
ATOM 1758 N N . LEU A 1 233 ? 28.447 1.312 4.142 1.00 78.50 233 LEU A N 1
ATOM 1759 C CA . LEU A 1 233 ? 29.592 1.510 3.244 1.00 78.50 233 LEU A CA 1
ATOM 1760 C C . LEU A 1 233 ? 29.462 0.649 1.974 1.00 78.50 233 LEU A C 1
ATOM 1762 O O . LEU A 1 233 ? 29.761 1.113 0.878 1.00 78.50 233 LEU A O 1
ATOM 1766 N N . GLU A 1 234 ? 28.940 -0.577 2.099 1.00 84.44 234 GLU A N 1
ATOM 1767 C CA . GLU A 1 234 ? 28.663 -1.492 0.979 1.00 84.44 234 GLU A CA 1
ATOM 1768 C C . GLU A 1 234 ? 27.195 -1.392 0.503 1.00 84.44 234 GLU A C 1
ATOM 1770 O O . GLU A 1 234 ? 26.477 -2.394 0.436 1.00 84.44 234 GLU A O 1
ATOM 1775 N N . ARG A 1 235 ? 26.713 -0.179 0.180 1.00 84.19 235 ARG A N 1
ATOM 1776 C CA . ARG A 1 235 ? 25.287 0.077 -0.148 1.00 84.19 235 ARG A CA 1
ATOM 1777 C C . ARG A 1 235 ? 24.710 -0.838 -1.228 1.00 84.19 235 ARG A C 1
ATOM 1779 O O . ARG A 1 235 ? 23.560 -1.260 -1.120 1.00 84.19 235 ARG A O 1
ATOM 1786 N N . GLU A 1 236 ? 25.494 -1.154 -2.255 1.00 88.81 236 GLU A N 1
ATOM 1787 C CA . GLU A 1 236 ? 25.042 -2.002 -3.364 1.00 88.81 236 GLU A CA 1
ATOM 1788 C C . GLU A 1 236 ? 24.812 -3.452 -2.913 1.00 88.81 236 GLU A C 1
ATOM 1790 O O . GLU A 1 236 ? 23.787 -4.053 -3.235 1.00 88.81 236 GLU A O 1
ATOM 1795 N N . LYS A 1 237 ? 25.718 -3.999 -2.093 1.00 88.75 237 LYS A N 1
ATOM 1796 C CA . LYS A 1 237 ? 25.568 -5.341 -1.518 1.00 88.75 237 LYS A CA 1
ATOM 1797 C C . LYS A 1 237 ? 24.360 -5.401 -0.586 1.00 88.75 237 LYS A C 1
ATOM 1799 O O . LYS A 1 237 ? 23.530 -6.296 -0.717 1.00 88.75 237 LYS A O 1
ATOM 1804 N N . MET A 1 238 ? 24.205 -4.393 0.275 1.00 90.31 238 MET A N 1
ATOM 1805 C CA . MET A 1 238 ? 23.035 -4.283 1.148 1.00 90.31 238 MET A CA 1
ATOM 1806 C C . MET A 1 238 ? 21.728 -4.155 0.348 1.00 90.31 238 MET A C 1
ATOM 1808 O O . MET A 1 238 ? 20.700 -4.717 0.723 1.00 90.31 238 MET A O 1
ATOM 1812 N N . SER A 1 239 ? 21.756 -3.448 -0.785 1.00 92.62 239 SER A N 1
ATOM 1813 C CA . SER A 1 239 ? 20.612 -3.341 -1.697 1.00 92.62 239 SER A CA 1
ATOM 1814 C C . SER A 1 239 ? 20.216 -4.706 -2.266 1.00 92.62 239 SER A C 1
ATOM 1816 O O . SER A 1 239 ? 19.028 -5.020 -2.307 1.00 92.62 239 SER A O 1
ATOM 1818 N N . ALA A 1 240 ? 21.186 -5.543 -2.644 1.00 93.56 240 ALA A N 1
ATOM 1819 C CA . ALA A 1 240 ? 20.923 -6.903 -3.113 1.00 93.56 240 ALA A CA 1
ATOM 1820 C C . ALA A 1 240 ? 20.302 -7.782 -2.012 1.00 93.56 240 ALA A C 1
ATOM 1822 O O . ALA A 1 240 ? 19.299 -8.456 -2.252 1.00 93.56 240 ALA A O 1
ATOM 1823 N N . GLU A 1 241 ? 20.826 -7.722 -0.786 1.00 94.38 241 GLU A N 1
ATOM 1824 C CA . GLU A 1 241 ? 20.266 -8.456 0.358 1.00 94.38 241 GLU A CA 1
ATOM 1825 C C . GLU A 1 241 ? 18.842 -7.991 0.702 1.00 94.38 241 GLU A C 1
ATOM 1827 O O . GLU A 1 241 ? 17.950 -8.814 0.931 1.00 94.38 241 GLU A O 1
ATOM 1832 N N . ARG A 1 242 ? 18.588 -6.677 0.659 1.00 94.81 242 ARG A N 1
ATOM 1833 C CA . ARG A 1 242 ? 17.249 -6.100 0.847 1.00 94.81 242 ARG A CA 1
ATOM 1834 C C . ARG A 1 242 ? 16.259 -6.601 -0.205 1.00 94.81 242 ARG A C 1
ATOM 1836 O O . ARG A 1 242 ? 15.121 -6.913 0.137 1.00 94.81 242 ARG A O 1
ATOM 1843 N N . ILE A 1 243 ? 16.676 -6.707 -1.466 1.00 96.81 243 ILE A N 1
ATOM 1844 C CA . ILE A 1 243 ? 15.839 -7.252 -2.544 1.00 96.81 243 ILE A CA 1
ATOM 1845 C C . ILE A 1 243 ? 15.499 -8.724 -2.286 1.00 96.81 243 ILE A C 1
ATOM 1847 O O . ILE A 1 243 ? 14.347 -9.125 -2.453 1.00 96.81 243 ILE A O 1
ATOM 1851 N N . GLU A 1 244 ? 16.454 -9.526 -1.810 1.00 97.56 244 GLU A N 1
ATOM 1852 C CA . GLU A 1 244 ? 16.184 -10.921 -1.447 1.00 97.56 244 GLU A CA 1
ATOM 1853 C C . GLU A 1 244 ? 15.223 -11.058 -0.259 1.00 97.56 244 GLU A C 1
ATOM 1855 O O . GLU A 1 244 ? 14.424 -11.997 -0.233 1.00 97.56 244 GLU A O 1
ATOM 1860 N N . LEU A 1 245 ? 15.243 -10.121 0.695 1.00 97.25 245 LEU A N 1
ATOM 1861 C CA . LEU A 1 245 ? 14.223 -10.041 1.743 1.00 97.25 245 LEU A CA 1
ATOM 1862 C C . LEU A 1 245 ? 12.848 -9.682 1.168 1.00 97.25 245 LEU A C 1
ATOM 1864 O O . LEU A 1 245 ? 11.872 -10.367 1.465 1.00 97.25 245 LEU A O 1
ATOM 1868 N N . MET A 1 246 ? 12.766 -8.658 0.316 1.00 97.88 246 MET A N 1
ATOM 1869 C CA . MET A 1 246 ? 11.508 -8.212 -0.303 1.00 97.88 246 MET A CA 1
ATOM 1870 C C . MET A 1 246 ? 10.833 -9.308 -1.132 1.00 97.88 246 MET A C 1
ATOM 1872 O O . MET A 1 246 ? 9.612 -9.418 -1.132 1.00 97.88 246 MET A O 1
ATOM 1876 N N . LYS A 1 247 ? 11.610 -10.174 -1.788 1.00 96.94 247 LYS A N 1
ATOM 1877 C CA . LYS A 1 247 ? 11.076 -11.327 -2.532 1.00 96.94 247 LYS A CA 1
ATOM 1878 C C . LYS A 1 247 ? 10.429 -12.390 -1.637 1.00 96.94 247 LYS A C 1
ATOM 1880 O O . LYS A 1 247 ? 9.647 -13.199 -2.128 1.00 96.94 247 LYS A O 1
ATOM 1885 N N . LYS A 1 248 ? 10.789 -12.439 -0.351 1.00 96.81 248 LYS A N 1
ATOM 1886 C CA . LYS A 1 248 ? 10.361 -13.481 0.602 1.00 96.81 248 LYS A CA 1
ATOM 1887 C C . LYS A 1 248 ? 9.334 -12.979 1.611 1.00 96.81 248 LYS A C 1
ATOM 1889 O O . LYS A 1 248 ? 8.554 -13.773 2.131 1.00 96.81 248 LYS A O 1
ATOM 1894 N N . LEU A 1 249 ? 9.365 -11.688 1.924 1.00 97.94 249 LEU A N 1
ATOM 1895 C CA . LEU A 1 249 ? 8.565 -11.079 2.978 1.00 97.94 249 LEU A CA 1
ATOM 1896 C C . LEU A 1 249 ? 7.425 -10.264 2.380 1.00 97.94 249 LEU A C 1
ATOM 1898 O O . LEU A 1 249 ? 7.635 -9.419 1.512 1.00 97.94 249 LEU A O 1
ATOM 1902 N N . ARG A 1 250 ? 6.213 -10.495 2.890 1.00 96.69 250 ARG A N 1
ATOM 1903 C CA . ARG A 1 250 ? 5.009 -9.801 2.423 1.00 96.69 250 ARG A CA 1
ATOM 1904 C C . ARG A 1 250 ? 5.062 -8.308 2.738 1.00 96.69 250 ARG A C 1
ATOM 1906 O O . ARG A 1 250 ? 4.801 -7.506 1.850 1.00 96.69 250 ARG A O 1
ATOM 1913 N N . ARG A 1 251 ? 5.367 -7.949 3.990 1.00 98.19 251 ARG A N 1
ATOM 1914 C CA . ARG A 1 251 ? 5.268 -6.571 4.487 1.00 98.19 251 ARG A CA 1
ATOM 1915 C C . ARG A 1 251 ? 6.603 -5.844 4.397 1.00 98.19 251 ARG A C 1
ATOM 1917 O O . ARG A 1 251 ? 7.658 -6.421 4.662 1.00 98.19 251 ARG A O 1
ATOM 1924 N N . GLU A 1 252 ? 6.558 -4.558 4.089 1.00 97.44 252 GLU A N 1
ATOM 1925 C CA . GLU A 1 252 ? 7.708 -3.655 4.162 1.00 97.44 252 GLU A CA 1
ATOM 1926 C C . GLU A 1 252 ? 8.298 -3.611 5.583 1.00 97.44 252 GLU A C 1
ATOM 1928 O O . GLU A 1 252 ? 9.513 -3.636 5.770 1.00 97.44 252 GLU A O 1
ATOM 1933 N N . GLN A 1 253 ? 7.425 -3.648 6.588 1.00 97.81 253 GLN A N 1
ATOM 1934 C CA . GLN A 1 253 ? 7.765 -3.689 8.006 1.00 97.81 253 GLN A CA 1
ATOM 1935 C C . GLN A 1 253 ? 8.657 -4.885 8.349 1.00 97.81 253 GLN A C 1
ATOM 1937 O O . GLN A 1 253 ? 9.648 -4.739 9.062 1.00 97.81 253 GLN A O 1
ATOM 1942 N N . ASP A 1 254 ? 8.351 -6.063 7.800 1.00 98.19 254 ASP A N 1
ATOM 1943 C CA . ASP A 1 254 ? 9.111 -7.286 8.070 1.00 98.19 254 ASP A CA 1
ATOM 1944 C C . ASP A 1 254 ? 10.535 -7.199 7.494 1.00 98.19 254 ASP A C 1
ATOM 1946 O O . ASP A 1 254 ? 11.482 -7.718 8.090 1.00 98.19 254 ASP A O 1
ATOM 1950 N N . VAL A 1 255 ? 10.705 -6.503 6.361 1.00 97.38 255 VAL A N 1
ATOM 1951 C CA . VAL A 1 255 ? 12.022 -6.229 5.765 1.00 97.38 255 VAL A CA 1
ATOM 1952 C C . VAL A 1 255 ? 12.830 -5.312 6.683 1.00 97.38 255 VAL A C 1
ATOM 1954 O O . VAL A 1 255 ? 13.976 -5.630 6.997 1.00 97.38 255 VAL A O 1
ATOM 1957 N N . SER A 1 256 ? 12.239 -4.218 7.170 1.00 96.25 256 SER A N 1
ATOM 1958 C CA . SER A 1 256 ? 12.900 -3.323 8.129 1.00 96.25 256 SER A CA 1
ATOM 1959 C C . SER A 1 256 ? 13.281 -4.045 9.420 1.00 96.25 256 SER A C 1
ATOM 1961 O O . SER A 1 256 ? 14.407 -3.904 9.889 1.00 96.25 256 SER A O 1
ATOM 1963 N N . LEU A 1 257 ? 12.393 -4.878 9.970 1.00 97.38 257 LEU A N 1
ATOM 1964 C CA . LEU A 1 257 ? 12.684 -5.682 11.160 1.00 97.38 257 LEU A CA 1
ATOM 1965 C C . LEU A 1 257 ? 13.862 -6.639 10.941 1.00 97.38 257 LEU A C 1
ATOM 1967 O O . LEU A 1 257 ? 14.683 -6.813 11.842 1.00 97.38 257 LEU A O 1
ATOM 1971 N N . ALA A 1 258 ? 13.967 -7.259 9.763 1.00 96.69 258 ALA A N 1
ATOM 1972 C CA . ALA A 1 258 ? 15.115 -8.094 9.422 1.00 96.69 258 ALA A CA 1
ATOM 1973 C C . ALA A 1 258 ? 16.418 -7.275 9.378 1.00 96.69 258 ALA A C 1
ATOM 1975 O O . ALA A 1 258 ? 17.406 -7.687 9.982 1.00 96.69 258 ALA A O 1
ATOM 1976 N N . VAL A 1 259 ? 16.396 -6.088 8.760 1.00 93.88 259 VAL A N 1
ATOM 1977 C CA . VAL A 1 259 ? 17.549 -5.170 8.712 1.00 93.88 259 VAL A CA 1
ATOM 1978 C C . VAL A 1 259 ? 17.988 -4.736 10.114 1.00 93.88 259 VAL A C 1
ATOM 1980 O O . VAL A 1 259 ? 19.175 -4.796 10.429 1.00 93.88 259 VAL A O 1
ATOM 1983 N N . LEU A 1 260 ? 17.048 -4.351 10.985 1.00 95.44 260 LEU A N 1
ATOM 1984 C CA . LEU A 1 260 ? 17.355 -3.961 12.368 1.00 95.44 260 LEU A CA 1
ATOM 1985 C C . LEU A 1 260 ? 18.003 -5.108 13.152 1.00 95.44 260 LEU A C 1
ATOM 1987 O O . LEU A 1 260 ? 18.993 -4.896 13.853 1.00 95.44 260 LEU A O 1
ATOM 1991 N N . ARG A 1 261 ? 17.484 -6.334 12.993 1.00 95.50 261 ARG A N 1
ATOM 1992 C CA . ARG A 1 261 ? 18.045 -7.535 13.631 1.00 95.50 261 ARG A CA 1
ATOM 1993 C C . ARG A 1 261 ? 19.459 -7.832 13.146 1.00 95.50 261 ARG A C 1
ATOM 1995 O O . ARG A 1 261 ? 20.309 -8.153 13.969 1.00 95.50 261 ARG A O 1
ATOM 2002 N N . TRP A 1 262 ? 19.722 -7.709 11.846 1.00 91.94 262 TRP A N 1
ATOM 2003 C CA . TRP A 1 262 ? 21.069 -7.889 11.294 1.00 91.94 262 TRP A CA 1
ATOM 2004 C C . TRP A 1 262 ? 22.061 -6.869 11.848 1.00 91.94 262 TRP A C 1
ATOM 2006 O O . TRP A 1 262 ? 23.200 -7.219 12.140 1.00 91.94 262 TRP A O 1
ATOM 2016 N N . ALA A 1 263 ? 21.613 -5.630 12.049 1.00 91.12 263 ALA A N 1
ATOM 2017 C CA . ALA A 1 263 ? 22.427 -4.562 12.618 1.00 91.12 263 ALA A CA 1
ATOM 2018 C C . ALA A 1 263 ? 22.566 -4.629 14.154 1.00 91.12 263 ALA A C 1
ATOM 2020 O O . ALA A 1 263 ? 23.255 -3.792 14.734 1.00 91.12 263 ALA A O 1
ATOM 2021 N N . GLY A 1 264 ? 21.907 -5.580 14.831 1.00 94.19 264 GLY A N 1
ATOM 2022 C CA . GLY A 1 264 ? 21.919 -5.683 16.295 1.00 94.19 264 GLY A CA 1
ATOM 2023 C C . GLY A 1 264 ? 21.258 -4.496 17.007 1.00 94.19 264 GLY A C 1
ATOM 2024 O O . GLY A 1 264 ? 21.550 -4.236 18.175 1.00 94.19 264 GLY A O 1
ATOM 2025 N N . VAL A 1 265 ? 20.388 -3.759 16.313 1.00 94.81 265 VAL A N 1
ATOM 2026 C CA . VAL A 1 265 ? 19.701 -2.584 16.857 1.00 94.81 265 VAL A CA 1
ATOM 2027 C C . VAL A 1 265 ? 18.406 -3.024 17.555 1.00 94.81 265 VAL A C 1
ATOM 2029 O O . VAL A 1 265 ? 17.710 -3.905 17.040 1.00 94.81 265 VAL A O 1
ATOM 2032 N N . PRO A 1 266 ? 18.060 -2.451 18.728 1.00 94.69 266 PRO A N 1
ATOM 2033 C CA . PRO A 1 266 ? 16.783 -2.720 19.384 1.00 94.69 266 PRO A CA 1
ATOM 2034 C C . PRO A 1 266 ? 15.587 -2.507 18.448 1.00 94.69 266 PRO A C 1
ATOM 2036 O O . PRO A 1 266 ? 15.640 -1.696 17.532 1.00 94.69 266 PRO A O 1
ATOM 2039 N N . LEU A 1 267 ? 14.491 -3.232 18.684 1.00 94.06 267 LEU A N 1
ATOM 2040 C CA . LEU A 1 267 ? 13.270 -3.116 17.870 1.00 94.06 267 LEU A CA 1
ATOM 2041 C C . LEU A 1 267 ? 12.269 -2.098 18.423 1.00 94.06 267 LEU A C 1
ATOM 2043 O O . LEU A 1 267 ? 11.262 -1.812 17.778 1.00 94.06 267 LEU A O 1
ATOM 2047 N N . THR A 1 268 ? 12.536 -1.567 19.610 1.00 92.69 268 THR A N 1
ATOM 2048 C CA . THR A 1 268 ? 11.720 -0.566 20.293 1.00 92.69 268 THR A CA 1
ATOM 2049 C C . THR A 1 268 ? 12.599 0.622 20.674 1.00 92.69 268 THR A C 1
ATOM 2051 O O . THR A 1 268 ? 13.791 0.427 20.945 1.00 92.69 268 THR A O 1
ATOM 2054 N N . PRO A 1 269 ? 12.037 1.842 20.720 1.00 87.44 269 PRO A N 1
ATOM 2055 C CA . PRO A 1 269 ? 12.746 2.988 21.272 1.00 87.44 269 PRO A CA 1
ATOM 2056 C C . PRO A 1 269 ? 13.101 2.735 22.749 1.00 87.44 269 PRO A C 1
ATOM 2058 O O . PRO A 1 269 ? 12.450 1.929 23.419 1.00 87.44 269 PRO A O 1
ATOM 2061 N N . LYS A 1 270 ? 14.171 3.380 23.222 1.00 71.69 270 LYS A N 1
ATOM 2062 C CA . LYS A 1 270 ? 14.594 3.351 24.630 1.00 71.69 270 LYS A CA 1
ATOM 2063 C C . LYS A 1 270 ? 13.850 4.388 25.455 1.00 71.69 270 LYS A C 1
ATOM 2065 O O . LYS A 1 270 ? 13.535 5.452 24.879 1.00 71.69 270 LYS A O 1
#

Foldseek 3Di:
DDPLLLLLQLLCCVPPVVNLPRSLVSLVVVCVVVVLPLLSLLLNLQSQVVDPPRDSVVSLVSSCVSDPQALQSLLSQLVVCVVVVNVVSNVVSLLVLLPGHAHELQLLVSLLSNLVNQLVVDDDDDPDDLAHSSLVSSVSSNVSCVVGSDGDCVSVCVLLDLVNLVDVVSLSSLLSNLNRQCRYQELVSNLVSLVSNCSSQDPPDPVNVVSVQVNQLSVCLVVVLVVLLVPDSPNHVVSVVLSVCSVPDRHPSVSSVVSCVVVVHDSGDD

Secondary structure (DSSP, 8-state):
--HHHHHHHHHHHHHTS--HHHHHHHHHHHHHH-TT-HHHHHHHHHHGGGSTT--HHHHHHHHHHHSTTBGGGGHHHHHHHHHTT-HHHHHHHHHHHHT-SB----HHHHHHHHHHHHHTT--S--S--SS-HHHHHHHHH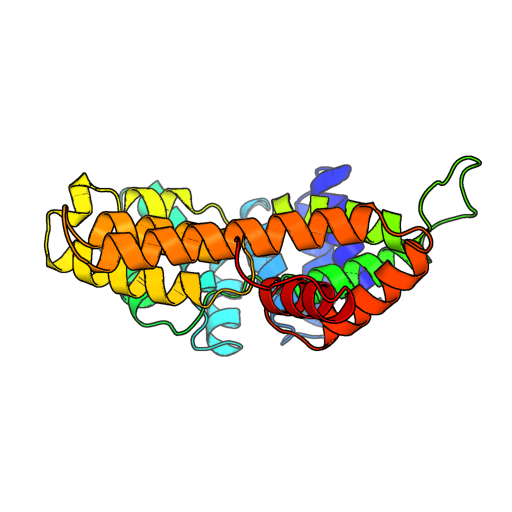HHHHHHHTSPP-HHHHHHT-TTGGGSHHHHHHHHHHHHHHHTSSSHHHHHHHHHHHHHHS-TT-HHHHHHHHHHHHHHHHHHHHHHHHHH-TTHHHHHHHHHHHHTT-SSHHHHHHHHHHHTT--SS--

Radius of gyration: 19.57 Å; chains: 1; bounding box: 57×28×50 Å